Protein AF-A0A0X8XW58-F1 (afdb_monomer_lite)

Organism: NCBI:txid1727

Structure (mmCIF, N/CA/C/O backbone):
data_AF-A0A0X8XW58-F1
#
_entry.id   AF-A0A0X8XW58-F1
#
loop_
_atom_site.group_PDB
_atom_site.id
_atom_site.type_symbol
_atom_site.label_atom_id
_atom_site.label_alt_id
_atom_site.label_comp_id
_atom_site.label_asym_id
_atom_site.label_entity_id
_atom_site.label_seq_id
_atom_site.pdbx_PDB_ins_code
_atom_site.Cartn_x
_atom_site.Cartn_y
_atom_site.Cartn_z
_atom_site.occupancy
_atom_site.B_iso_or_equiv
_atom_site.auth_seq_id
_atom_site.auth_comp_id
_atom_site.auth_asym_id
_atom_site.auth_atom_id
_atom_site.pdbx_PDB_model_num
ATOM 1 N N . MET A 1 1 ? 20.492 -24.351 -43.968 1.00 36.06 1 MET A N 1
ATOM 2 C CA . MET A 1 1 ? 19.057 -24.325 -44.316 1.00 36.06 1 MET A CA 1
ATOM 3 C C . MET A 1 1 ? 18.469 -23.084 -43.680 1.00 36.06 1 MET A C 1
ATOM 5 O O . MET A 1 1 ? 18.495 -22.969 -42.462 1.00 36.06 1 MET A O 1
ATOM 9 N N . SER A 1 2 ? 18.095 -22.124 -44.519 1.00 27.45 2 SER A N 1
ATOM 10 C CA . SER A 1 2 ? 17.645 -20.781 -44.148 1.00 27.45 2 SER A CA 1
ATOM 11 C C . SER A 1 2 ? 16.128 -20.767 -43.963 1.00 27.45 2 SER A C 1
ATOM 13 O O . SER A 1 2 ? 15.421 -21.391 -44.751 1.00 27.45 2 SER A O 1
ATOM 15 N N . ILE A 1 3 ? 15.633 -20.055 -42.949 1.00 33.44 3 ILE A N 1
ATOM 16 C CA . ILE A 1 3 ? 14.201 -19.781 -42.762 1.00 33.44 3 ILE A CA 1
ATOM 17 C C . ILE A 1 3 ? 13.900 -18.405 -43.393 1.00 33.44 3 ILE A C 1
ATOM 19 O O . ILE A 1 3 ? 14.666 -17.472 -43.144 1.00 33.44 3 ILE A O 1
ATOM 23 N N . PRO A 1 4 ? 12.862 -18.271 -44.244 1.00 31.22 4 PRO A N 1
ATOM 24 C CA . PRO A 1 4 ? 12.611 -17.065 -45.029 1.00 31.22 4 PRO A CA 1
ATOM 25 C C . PRO A 1 4 ? 11.826 -15.984 -44.270 1.00 31.22 4 PRO A C 1
ATOM 27 O O . PRO A 1 4 ? 11.175 -16.240 -43.259 1.00 31.22 4 PRO A O 1
ATOM 30 N N . ALA A 1 5 ? 11.922 -14.769 -44.813 1.00 30.97 5 ALA A N 1
ATOM 31 C CA . ALA A 1 5 ? 11.374 -13.512 -44.324 1.00 30.97 5 ALA A CA 1
ATOM 32 C C . ALA A 1 5 ? 9.889 -13.278 -44.679 1.00 30.97 5 ALA A C 1
ATOM 34 O O . ALA A 1 5 ? 9.407 -13.756 -45.701 1.00 30.97 5 ALA A O 1
ATOM 35 N N . SER A 1 6 ? 9.249 -12.479 -43.819 1.00 36.78 6 SER A N 1
ATOM 36 C CA . SER A 1 6 ? 8.195 -11.467 -44.025 1.00 36.78 6 SER A CA 1
ATOM 37 C C . SER A 1 6 ? 7.045 -11.698 -45.024 1.00 36.78 6 SER A C 1
ATOM 39 O O . SER A 1 6 ? 7.240 -11.795 -46.231 1.00 36.78 6 SER A O 1
ATOM 41 N N . GLY A 1 7 ? 5.818 -11.585 -44.499 1.00 29.64 7 GLY A N 1
ATOM 42 C CA . GLY A 1 7 ? 4.569 -11.285 -45.216 1.00 29.64 7 GLY A CA 1
ATOM 43 C C . GLY A 1 7 ? 3.755 -10.221 -44.446 1.00 29.64 7 GLY A C 1
ATOM 44 O O . GLY A 1 7 ? 4.063 -9.985 -43.279 1.00 29.64 7 GLY A O 1
ATOM 45 N N . PRO A 1 8 ? 2.780 -9.541 -45.081 1.00 34.44 8 PRO A N 1
ATOM 46 C CA . PRO A 1 8 ? 2.827 -8.083 -45.254 1.00 34.44 8 PRO A CA 1
ATOM 47 C C . PRO A 1 8 ? 1.977 -7.243 -44.282 1.00 34.44 8 PRO A C 1
ATOM 49 O O . PRO A 1 8 ? 1.015 -7.721 -43.685 1.00 34.44 8 PRO A O 1
ATOM 52 N N . ASP A 1 9 ? 2.341 -5.955 -44.220 1.00 34.06 9 ASP A N 1
ATOM 53 C CA . ASP A 1 9 ? 1.604 -4.834 -43.626 1.00 34.06 9 ASP A CA 1
ATOM 54 C C . ASP A 1 9 ? 0.135 -4.782 -44.070 1.00 34.06 9 ASP A C 1
ATOM 56 O O . ASP A 1 9 ? -0.177 -4.761 -45.265 1.00 34.06 9 ASP A O 1
ATOM 60 N N . VAL A 1 10 ? -0.768 -4.675 -43.093 1.00 35.28 10 VAL A N 1
ATOM 61 C CA . VAL A 1 10 ? -2.182 -4.347 -43.308 1.00 35.28 10 VAL A CA 1
ATOM 62 C C . VAL A 1 10 ? -2.398 -2.888 -42.887 1.00 35.28 10 VAL A C 1
ATOM 64 O O . VAL A 1 10 ? -2.151 -2.561 -41.725 1.00 35.28 10 VAL A O 1
ATOM 67 N N . PRO A 1 11 ? -2.851 -1.990 -43.782 1.00 28.84 11 PRO A N 1
ATOM 68 C CA . PRO A 1 11 ? -3.071 -0.591 -43.436 1.00 28.84 11 PRO A CA 1
ATOM 69 C C . PRO A 1 11 ? -4.334 -0.428 -42.579 1.00 28.84 11 PRO A C 1
ATOM 71 O O . PRO A 1 11 ? -5.409 -0.919 -42.930 1.00 28.84 11 PRO A O 1
ATOM 74 N N . TYR A 1 12 ? -4.208 0.305 -41.471 1.00 28.81 12 TYR A N 1
ATOM 75 C CA . TYR A 1 12 ? -5.334 0.747 -40.649 1.00 28.81 12 TYR A CA 1
ATOM 76 C C . TYR A 1 12 ? -6.132 1.813 -41.416 1.00 28.81 12 TYR A C 1
ATOM 78 O O . TYR A 1 12 ? -5.601 2.871 -41.754 1.00 28.81 12 TYR A O 1
ATOM 86 N N . ARG A 1 13 ? -7.395 1.508 -41.736 1.00 27.92 13 ARG A N 1
ATOM 87 C CA . ARG A 1 13 ? -8.357 2.442 -42.334 1.00 27.92 13 ARG A CA 1
ATOM 88 C C . ARG A 1 13 ? -9.204 3.082 -41.238 1.00 27.92 13 ARG A C 1
ATOM 90 O O . ARG A 1 13 ? -9.810 2.376 -40.439 1.00 27.92 13 ARG A O 1
ATOM 97 N N . ASP A 1 14 ? -9.253 4.408 -41.285 1.00 31.47 14 ASP A N 1
ATOM 98 C CA . ASP A 1 14 ? -10.235 5.270 -40.630 1.00 31.47 14 ASP A CA 1
ATOM 99 C C . ASP A 1 14 ? -11.664 4.919 -41.068 1.00 31.47 14 ASP A C 1
ATOM 101 O O . ASP A 1 14 ? -11.925 4.804 -42.269 1.00 31.47 14 ASP A O 1
ATOM 105 N N . THR A 1 15 ? -12.588 4.841 -40.108 1.00 29.84 15 THR A N 1
ATOM 106 C CA . THR A 1 15 ? -14.027 5.035 -40.340 1.00 29.84 15 THR A CA 1
ATOM 107 C C . THR A 1 15 ? -14.673 5.743 -39.146 1.00 29.84 15 THR A C 1
ATOM 109 O O . THR A 1 15 ? -14.831 5.159 -38.077 1.00 29.84 15 THR A O 1
ATOM 112 N N . ASP A 1 16 ? -15.052 6.991 -39.417 1.00 30.28 16 ASP A N 1
ATOM 113 C CA . ASP A 1 16 ? -16.288 7.683 -39.044 1.00 30.28 16 ASP A CA 1
ATOM 114 C C . ASP A 1 16 ? -16.605 8.059 -37.586 1.00 30.28 16 ASP A C 1
ATOM 116 O O . ASP A 1 16 ? -17.027 7.270 -36.745 1.00 30.28 16 ASP A O 1
ATOM 120 N N . HIS A 1 17 ? -16.530 9.378 -37.367 1.00 32.16 17 HIS A N 1
ATOM 121 C CA . HIS A 1 17 ? -17.656 10.240 -36.990 1.00 32.16 17 HIS A CA 1
ATOM 122 C C . HIS A 1 17 ? -18.918 9.545 -36.442 1.00 32.16 17 HIS A C 1
ATOM 124 O O . HIS A 1 17 ? -19.784 9.098 -37.190 1.00 32.16 17 HIS A O 1
ATOM 130 N N . ALA A 1 18 ? -19.114 9.662 -35.128 1.00 29.05 18 ALA A N 1
ATOM 131 C CA . ALA A 1 18 ? -20.437 9.705 -34.518 1.00 29.05 18 ALA A CA 1
ATOM 132 C C . ALA A 1 18 ? -20.503 10.895 -33.550 1.00 29.05 18 ALA A C 1
ATOM 134 O O . ALA A 1 18 ? -19.883 10.906 -32.487 1.00 29.05 18 ALA A O 1
ATOM 135 N N . SER A 1 19 ? -21.240 11.924 -33.960 1.00 32.91 19 SER A N 1
ATOM 136 C CA . SER A 1 19 ? -21.589 13.088 -33.150 1.00 32.91 19 SER A CA 1
ATOM 137 C C . SER A 1 19 ? -22.501 12.664 -31.991 1.00 32.91 19 SER A C 1
ATOM 139 O O . SER A 1 19 ? -23.658 12.316 -32.213 1.00 32.91 19 SER A O 1
ATOM 141 N N . GLY A 1 20 ? -21.988 12.695 -30.759 1.00 28.84 20 GLY A N 1
ATOM 142 C CA . GLY A 1 20 ? -22.780 12.620 -29.524 1.00 28.84 20 GLY A CA 1
ATOM 143 C C . GLY A 1 20 ? -23.086 14.023 -28.977 1.00 28.84 20 GLY A C 1
ATOM 144 O O . GLY A 1 20 ? -22.331 14.955 -29.264 1.00 28.84 20 GLY A O 1
ATOM 145 N N . PRO A 1 21 ? -24.185 14.219 -28.224 1.00 29.08 21 PRO A N 1
ATOM 146 C CA . PRO A 1 21 ? -24.608 15.546 -27.792 1.00 29.08 21 PRO A CA 1
ATOM 147 C C . PRO A 1 21 ? -23.612 16.149 -26.794 1.00 29.08 21 PRO A C 1
ATOM 149 O O . PRO A 1 21 ? -23.076 15.457 -25.929 1.00 29.08 21 PRO A O 1
ATOM 152 N N . ALA A 1 22 ? -23.379 17.456 -26.921 1.00 29.45 22 ALA A N 1
ATOM 153 C CA . ALA A 1 22 ? -22.534 18.231 -26.024 1.00 29.45 22 ALA A CA 1
ATOM 154 C C . ALA A 1 22 ? -23.084 18.179 -24.589 1.00 29.45 22 ALA A C 1
ATOM 156 O O . ALA A 1 22 ? -24.200 18.629 -24.332 1.00 29.45 22 ALA A O 1
ATOM 157 N N . ILE A 1 23 ? -22.295 17.633 -23.660 1.00 33.38 23 ILE A N 1
ATOM 158 C CA . ILE A 1 23 ? -22.566 17.721 -22.225 1.00 33.38 23 ILE A CA 1
ATOM 159 C C . ILE A 1 23 ? -22.012 19.061 -21.737 1.00 33.38 23 ILE A C 1
ATOM 161 O O . ILE A 1 23 ? -20.816 19.331 -21.839 1.00 33.38 23 ILE A O 1
ATOM 165 N N . ASP A 1 24 ? -22.918 19.897 -21.239 1.00 29.62 24 ASP A N 1
ATOM 166 C CA . ASP A 1 24 ? -22.655 21.175 -20.584 1.00 29.62 24 ASP A CA 1
ATOM 167 C C . ASP A 1 24 ? -21.691 20.987 -19.386 1.00 29.62 24 ASP A C 1
ATOM 169 O O . ASP A 1 24 ? -21.987 20.187 -18.491 1.00 29.62 24 ASP A O 1
ATOM 173 N N . PRO A 1 25 ? -20.537 21.682 -19.325 1.00 30.34 25 PRO A N 1
ATOM 174 C CA . PRO A 1 25 ? -19.527 21.490 -18.277 1.00 30.34 25 PRO A CA 1
ATOM 175 C C . PRO A 1 25 ? -19.933 22.020 -16.882 1.00 30.34 25 PRO A C 1
ATOM 177 O O . PRO A 1 25 ? -19.092 22.084 -15.986 1.00 30.34 25 PRO A O 1
ATOM 180 N N . GLY A 1 26 ? -21.200 22.393 -16.672 1.00 27.56 26 GLY A N 1
ATOM 181 C CA . GLY A 1 26 ? -21.694 23.012 -15.438 1.00 27.56 26 GLY A CA 1
ATOM 182 C C . GLY A 1 26 ? -22.346 22.098 -14.390 1.00 27.56 26 GLY A C 1
ATOM 183 O O . GLY A 1 26 ? -22.646 22.585 -13.303 1.00 27.56 26 GLY A O 1
ATOM 184 N N . THR A 1 27 ? -22.571 20.803 -14.648 1.00 28.94 27 THR A N 1
ATOM 185 C CA . THR A 1 27 ? -23.282 19.928 -13.687 1.00 28.94 27 THR A CA 1
ATOM 186 C C . THR A 1 27 ? -22.383 18.801 -13.191 1.00 28.94 27 THR A C 1
ATOM 188 O O . THR A 1 27 ? -22.156 17.815 -13.888 1.00 28.94 27 THR A O 1
ATOM 191 N N . ALA A 1 28 ? -21.868 18.933 -11.966 1.00 29.28 28 ALA A N 1
ATOM 192 C CA . ALA A 1 28 ? -21.223 17.825 -11.271 1.00 29.28 28 ALA A CA 1
ATOM 193 C C . ALA A 1 28 ? -22.249 16.691 -11.070 1.00 29.28 28 ALA A C 1
ATOM 195 O O . ALA A 1 28 ? -23.296 16.942 -10.466 1.00 29.28 28 ALA A O 1
ATOM 196 N N . PRO A 1 29 ? -21.999 15.454 -11.542 1.00 30.92 29 PRO A N 1
ATOM 197 C CA . PRO A 1 29 ? -22.829 14.330 -11.147 1.00 30.92 29 PRO A CA 1
ATOM 198 C C . PRO A 1 29 ? -22.669 14.142 -9.636 1.00 30.92 29 PRO A C 1
ATOM 200 O O . PRO A 1 29 ? -21.554 14.013 -9.126 1.00 30.92 29 PRO A O 1
ATOM 203 N N . GLY A 1 30 ? -23.796 14.208 -8.925 1.00 26.09 30 GLY A N 1
ATOM 204 C CA . GLY A 1 30 ? -23.863 13.984 -7.487 1.00 26.09 30 GLY A CA 1
ATOM 205 C C . GLY A 1 30 ? -23.203 12.663 -7.099 1.00 26.09 30 GLY A C 1
ATOM 206 O O . GLY A 1 30 ? -23.196 11.707 -7.874 1.00 26.09 30 GLY A O 1
ATOM 207 N N . SER A 1 31 ? -22.626 12.648 -5.898 1.00 32.25 31 SER A N 1
ATOM 208 C CA . SER A 1 31 ? -21.972 11.494 -5.283 1.00 32.25 31 SER A CA 1
ATOM 209 C C . SER A 1 31 ? -22.767 10.205 -5.519 1.00 32.25 31 SER A C 1
ATOM 211 O O . SER A 1 31 ? -23.852 10.019 -4.976 1.00 32.25 31 SER A O 1
ATOM 213 N N . THR A 1 32 ? -22.211 9.292 -6.312 1.00 38.44 32 THR A N 1
ATOM 214 C CA . THR A 1 32 ? -22.769 7.963 -6.611 1.00 38.44 32 THR A CA 1
ATOM 215 C C . THR A 1 32 ? -22.809 7.026 -5.396 1.00 38.44 32 THR A C 1
ATOM 217 O O . THR A 1 32 ? -23.256 5.889 -5.519 1.00 38.44 32 THR A O 1
ATOM 220 N N . ALA A 1 33 ? -22.377 7.488 -4.217 1.00 34.19 33 ALA A N 1
ATOM 221 C CA . ALA A 1 33 ? -22.405 6.720 -2.974 1.00 34.19 33 ALA A CA 1
ATOM 222 C C . ALA A 1 33 ? -23.834 6.412 -2.482 1.00 34.19 33 ALA A C 1
ATOM 224 O O . ALA A 1 33 ? -24.043 5.373 -1.860 1.00 34.19 33 ALA A O 1
ATOM 225 N N . ASP A 1 34 ? -24.825 7.250 -2.810 1.00 31.61 34 ASP A N 1
ATOM 226 C CA . ASP A 1 34 ? -26.213 7.079 -2.344 1.00 31.61 34 ASP A CA 1
ATOM 227 C C . ASP A 1 34 ? -27.010 6.010 -3.125 1.00 31.61 34 ASP A C 1
ATOM 229 O O . ASP A 1 34 ? -28.150 5.711 -2.771 1.00 31.61 34 ASP A O 1
ATOM 233 N N . GLN A 1 35 ? -26.438 5.413 -4.181 1.00 31.78 35 GLN A N 1
ATOM 234 C CA . GLN A 1 35 ? -27.110 4.394 -5.009 1.00 31.78 35 GLN A CA 1
ATOM 235 C C . GLN A 1 35 ? -26.672 2.948 -4.730 1.00 31.78 35 GLN A C 1
ATOM 237 O O . GLN A 1 35 ? -27.207 2.018 -5.334 1.00 31.78 35 GLN A O 1
ATOM 242 N N . LEU A 1 36 ? -25.733 2.733 -3.808 1.00 37.34 36 LEU A N 1
ATOM 243 C CA . LEU A 1 36 ? -25.310 1.395 -3.399 1.00 37.34 36 LEU A CA 1
ATOM 244 C C . LEU A 1 36 ? -26.146 0.964 -2.188 1.00 37.34 36 LEU A C 1
ATOM 246 O O . LEU A 1 36 ? -26.045 1.540 -1.106 1.00 37.34 36 LEU A O 1
ATOM 250 N N . GLY A 1 37 ? -27.021 -0.025 -2.387 1.00 34.09 37 GLY A N 1
ATOM 251 C CA . GLY A 1 37 ? -27.803 -0.630 -1.306 1.00 34.09 37 GLY A CA 1
ATOM 252 C C . GLY A 1 37 ? -26.917 -1.231 -0.199 1.00 34.09 37 GLY A C 1
ATOM 253 O O . GLY A 1 37 ? -25.710 -1.385 -0.385 1.00 34.09 37 GLY A O 1
ATOM 254 N N . PRO A 1 38 ? -27.491 -1.573 0.969 1.00 38.44 38 PRO A N 1
ATOM 255 C CA . PRO A 1 38 ? -26.731 -2.119 2.094 1.00 38.44 38 PRO A CA 1
ATOM 256 C C . PRO A 1 38 ? -25.996 -3.410 1.709 1.00 38.44 38 PRO A C 1
ATOM 258 O O . PRO A 1 38 ? -26.570 -4.295 1.071 1.00 38.44 38 PRO A O 1
ATOM 261 N N . VAL A 1 39 ? -24.735 -3.529 2.133 1.00 42.19 39 VAL A N 1
ATOM 262 C CA . VAL A 1 39 ? -23.912 -4.724 1.900 1.00 42.19 39 VAL A CA 1
ATOM 263 C C . VAL A 1 39 ? -24.168 -5.688 3.037 1.00 42.19 39 VAL A C 1
ATOM 265 O O . VAL A 1 39 ? -23.515 -5.637 4.071 1.00 42.19 39 VAL A O 1
ATOM 268 N N . LEU A 1 40 ? -25.171 -6.538 2.867 1.00 35.84 40 LEU A N 1
ATOM 269 C CA . LEU A 1 40 ? -25.496 -7.564 3.845 1.00 35.84 40 LEU A CA 1
ATOM 270 C C . LEU A 1 40 ? -24.575 -8.766 3.629 1.00 35.84 40 LEU A C 1
ATOM 272 O O . LEU A 1 40 ? -24.506 -9.316 2.531 1.00 35.84 40 LEU A O 1
ATOM 276 N N . ASP A 1 41 ? -23.896 -9.203 4.685 1.00 41.25 41 ASP A N 1
ATOM 277 C CA . ASP A 1 41 ? -23.280 -10.521 4.730 1.00 41.25 41 ASP A CA 1
ATOM 278 C C . ASP A 1 41 ? -24.366 -11.578 4.427 1.00 41.25 41 ASP A C 1
ATOM 280 O O . ASP A 1 41 ? -25.399 -11.607 5.106 1.00 41.25 41 ASP A O 1
ATOM 284 N N . PRO A 1 42 ? -24.180 -12.438 3.410 1.00 33.78 42 PRO A N 1
ATOM 285 C CA . PRO A 1 42 ? -25.240 -13.320 2.922 1.00 33.78 42 PRO A CA 1
ATOM 286 C C . PRO A 1 42 ? -25.600 -14.450 3.898 1.00 33.78 42 PRO A C 1
ATOM 288 O O . PRO A 1 42 ? -26.608 -15.125 3.695 1.00 33.78 42 PRO A O 1
ATOM 291 N N . PHE A 1 43 ? -24.812 -14.660 4.957 1.00 32.78 43 PHE A N 1
ATOM 292 C CA . PHE A 1 43 ? -25.041 -15.694 5.968 1.00 32.78 43 PHE A CA 1
ATOM 293 C C . PHE A 1 43 ? -25.601 -15.137 7.281 1.00 32.78 43 PHE A C 1
ATOM 295 O O . PHE A 1 43 ? -26.277 -15.855 8.014 1.00 32.78 43 PHE A O 1
ATOM 302 N N . THR A 1 44 ? -25.338 -13.868 7.588 1.00 45.47 44 THR A N 1
ATOM 303 C CA . THR A 1 44 ? -25.685 -13.239 8.872 1.00 45.47 44 THR A CA 1
ATOM 304 C C . THR A 1 44 ? -26.610 -12.032 8.735 1.00 45.47 44 THR A C 1
ATOM 306 O O . THR A 1 44 ? -27.153 -11.572 9.738 1.00 45.47 44 THR A O 1
ATOM 309 N N . GLY A 1 45 ? -26.807 -11.502 7.522 1.00 38.66 45 GLY A N 1
ATOM 310 C CA . GLY A 1 45 ? -27.573 -10.275 7.281 1.00 38.66 45 GLY A CA 1
ATOM 311 C C . GLY A 1 45 ? -26.934 -9.028 7.902 1.00 38.66 45 GLY A C 1
ATOM 312 O O . GLY A 1 45 ? -27.588 -7.997 8.035 1.00 38.66 45 GLY A O 1
ATOM 313 N N . PHE A 1 46 ? -25.678 -9.120 8.338 1.00 46.44 46 PHE A N 1
ATOM 314 C CA . PHE A 1 46 ? -24.942 -8.037 8.976 1.00 46.44 46 PHE A CA 1
ATOM 315 C C . PHE A 1 46 ? -24.295 -7.153 7.911 1.00 46.44 46 PHE A C 1
ATOM 317 O O . PHE A 1 46 ? -23.639 -7.681 7.022 1.00 46.44 46 PHE A O 1
ATOM 324 N N . ASP A 1 47 ? -24.437 -5.827 8.008 1.00 58.12 47 ASP A N 1
ATOM 325 C CA . ASP A 1 47 ? -23.662 -4.891 7.184 1.00 58.12 47 ASP A CA 1
ATOM 326 C C . ASP A 1 47 ? -22.398 -4.446 7.943 1.00 58.12 47 ASP A C 1
ATOM 328 O O . ASP A 1 47 ? -22.455 -3.521 8.772 1.00 58.12 47 ASP A O 1
ATOM 332 N N . PRO A 1 48 ? -21.238 -5.092 7.703 1.00 52.09 48 PRO A N 1
ATOM 333 C CA . PRO A 1 48 ? -19.998 -4.756 8.390 1.00 52.09 48 PRO A CA 1
ATOM 334 C C . PRO A 1 48 ? -19.516 -3.339 8.057 1.00 52.09 48 PRO A C 1
ATOM 336 O O . PRO A 1 48 ? -18.811 -2.728 8.862 1.00 52.09 48 PRO A O 1
ATOM 339 N N . LEU A 1 49 ? -19.933 -2.767 6.926 1.00 50.12 49 LEU A N 1
ATOM 340 C CA . LEU A 1 49 ? -19.528 -1.440 6.469 1.00 50.12 49 LEU A CA 1
ATOM 341 C C . LEU A 1 49 ? -20.393 -0.341 7.107 1.00 50.12 49 LEU A C 1
ATOM 343 O O . LEU A 1 49 ? -19.862 0.685 7.535 1.00 50.12 49 LEU A O 1
ATOM 347 N N . ALA A 1 50 ? -21.694 -0.575 7.298 1.00 57.41 50 ALA A N 1
ATOM 348 C CA . ALA A 1 50 ? -22.540 0.276 8.141 1.00 57.41 50 ALA A CA 1
ATOM 349 C C . ALA A 1 50 ? -22.071 0.250 9.607 1.00 57.41 50 ALA A C 1
ATOM 351 O O . ALA A 1 50 ? -22.013 1.290 10.273 1.00 57.41 50 ALA A O 1
ATOM 352 N N . ALA A 1 51 ? -21.644 -0.919 10.098 1.00 56.31 51 ALA A N 1
ATOM 353 C CA . ALA A 1 51 ? -21.027 -1.045 11.412 1.00 56.31 51 ALA A CA 1
ATOM 354 C C . ALA A 1 51 ? -19.675 -0.312 11.494 1.00 56.31 51 ALA A C 1
ATOM 356 O O . ALA A 1 51 ? -19.385 0.293 12.528 1.00 56.31 51 ALA A O 1
ATOM 357 N N . LEU A 1 52 ? -18.861 -0.293 10.429 1.00 57.28 52 LEU A N 1
ATOM 358 C CA . LEU A 1 52 ? -17.634 0.512 10.369 1.00 57.28 52 LEU A CA 1
ATOM 359 C C . LEU A 1 52 ? -17.953 2.002 10.527 1.00 57.28 52 LEU A C 1
ATOM 361 O O . LEU A 1 52 ? -17.359 2.656 11.387 1.00 57.28 52 LEU A O 1
ATOM 365 N N . SER A 1 53 ? -18.921 2.517 9.763 1.00 54.41 53 SER A N 1
ATOM 366 C CA . SER A 1 53 ? -19.392 3.904 9.862 1.00 54.41 53 SER A CA 1
ATOM 367 C C . SER A 1 53 ? -19.897 4.229 11.270 1.00 54.41 53 SER A C 1
ATOM 369 O O . SER A 1 53 ? -19.470 5.220 11.865 1.00 54.41 53 SER A O 1
ATOM 371 N N . GLY A 1 54 ? -20.707 3.350 11.873 1.00 54.97 54 GLY A N 1
ATOM 372 C CA . GLY A 1 54 ? -21.201 3.499 13.248 1.00 54.97 54 GLY A CA 1
ATOM 373 C C . GLY A 1 54 ? -20.103 3.429 14.324 1.00 54.97 54 GLY A C 1
ATOM 374 O O . GLY A 1 54 ? -20.120 4.188 15.298 1.00 54.97 54 GLY A O 1
ATOM 375 N N . ARG A 1 55 ? -19.089 2.571 14.153 1.00 55.69 55 ARG A N 1
ATOM 376 C CA . ARG A 1 55 ? -17.937 2.440 15.073 1.00 55.69 55 ARG A CA 1
ATOM 377 C C . ARG A 1 55 ? -16.927 3.576 14.912 1.00 55.69 55 ARG A C 1
ATOM 379 O O . ARG A 1 55 ? -16.286 3.974 15.888 1.00 55.69 55 ARG A O 1
ATOM 386 N N . LEU A 1 56 ? -16.787 4.124 13.705 1.00 53.84 56 LEU A N 1
ATOM 387 C CA . LEU A 1 56 ? -16.054 5.366 13.451 1.00 53.84 56 LEU A CA 1
ATOM 388 C C . LEU A 1 56 ? -16.797 6.574 14.037 1.00 53.84 56 LEU A C 1
ATOM 390 O O . LEU A 1 56 ? -16.152 7.494 14.551 1.00 53.84 56 LEU A O 1
ATOM 394 N N . ALA A 1 57 ? -18.132 6.550 14.024 1.00 49.44 57 ALA A N 1
ATOM 395 C CA . ALA A 1 57 ? -18.973 7.608 14.566 1.00 49.44 57 ALA A CA 1
ATOM 396 C C . ALA A 1 57 ? -18.937 7.704 16.106 1.00 49.44 57 ALA A C 1
ATOM 398 O O . ALA A 1 57 ? -18.892 8.813 16.639 1.00 49.44 57 ALA A O 1
ATOM 399 N N . SER A 1 58 ? -18.909 6.562 16.805 1.00 46.41 58 SER A N 1
ATOM 400 C CA . SER A 1 58 ? -19.215 6.447 18.244 1.00 46.41 58 SER A CA 1
ATOM 401 C C . SER A 1 58 ? -18.030 6.489 19.225 1.00 46.41 58 SER A C 1
ATOM 403 O O . SER A 1 58 ? -18.252 6.524 20.433 1.00 46.41 58 SER A O 1
ATOM 405 N N . SER A 1 59 ? -16.763 6.506 18.785 1.00 43.34 59 SER A N 1
ATOM 406 C CA . SER A 1 59 ? -15.641 6.482 19.745 1.00 43.34 59 SER A CA 1
ATOM 407 C C . SER A 1 59 ? -15.224 7.854 20.269 1.00 43.34 59 SER A C 1
ATOM 409 O O . SER A 1 59 ? -14.904 8.737 19.480 1.00 43.34 59 SER A O 1
ATOM 411 N N . ALA A 1 60 ? -15.065 7.968 21.590 1.00 41.53 60 ALA A N 1
ATOM 412 C CA . ALA A 1 60 ? -14.710 9.184 22.334 1.00 41.53 60 ALA A CA 1
ATOM 413 C C . ALA A 1 60 ? -13.374 9.870 21.944 1.00 41.53 60 ALA A C 1
ATOM 415 O O . ALA A 1 60 ? -13.153 11.026 22.299 1.00 41.53 60 ALA A O 1
ATOM 416 N N . SER A 1 61 ? -12.503 9.207 21.171 1.00 43.12 61 SER A N 1
ATOM 417 C CA . SER A 1 61 ? -11.291 9.802 20.570 1.00 43.12 61 SER A CA 1
ATOM 418 C C . SER A 1 61 ? -11.560 10.527 19.232 1.00 43.12 61 SER A C 1
ATOM 420 O O . SER A 1 61 ? -10.620 10.929 18.546 1.00 43.12 61 SER A O 1
ATOM 422 N N . SER A 1 62 ? -12.831 10.701 18.842 1.00 45.81 62 SER A N 1
ATOM 423 C CA . SER A 1 62 ? -13.282 11.313 17.578 1.00 45.81 62 SER A CA 1
ATOM 424 C C . SER A 1 62 ? -12.962 12.801 17.415 1.00 45.81 62 SER A C 1
ATOM 426 O O . SER A 1 62 ? -13.198 13.343 16.340 1.00 45.81 62 SER A O 1
ATOM 428 N N . ARG A 1 63 ? -12.389 13.470 18.424 1.00 47.09 63 ARG A N 1
ATOM 429 C CA . ARG A 1 63 ? -12.097 14.914 18.367 1.00 47.09 63 ARG A CA 1
ATOM 430 C C . ARG A 1 63 ? -11.076 15.311 17.292 1.00 47.09 63 ARG A C 1
ATOM 432 O O . ARG A 1 63 ? -10.961 16.490 16.996 1.00 47.09 63 ARG A O 1
ATOM 439 N N . PHE A 1 64 ? -10.351 14.352 16.713 1.00 49.41 64 PHE A N 1
ATOM 440 C CA . PHE A 1 64 ? -9.302 14.617 15.723 1.00 49.41 64 PHE A CA 1
ATOM 441 C C . PHE A 1 64 ? -9.730 14.441 14.257 1.00 49.41 64 PHE A C 1
ATOM 443 O O . PHE A 1 64 ? -8.920 14.721 13.378 1.00 49.41 64 PHE A O 1
ATOM 450 N N . ARG A 1 65 ? -10.958 13.979 13.959 1.00 62.66 65 ARG A N 1
ATOM 451 C CA . ARG A 1 65 ? -11.435 13.831 12.570 1.00 62.66 65 ARG A CA 1
ATOM 452 C C . ARG A 1 65 ? -12.829 14.394 12.359 1.00 62.66 65 ARG A C 1
ATOM 454 O O . ARG A 1 65 ? -13.736 14.120 13.143 1.00 62.66 65 ARG A O 1
ATOM 461 N N . SER A 1 66 ? -13.004 15.124 11.261 1.00 72.56 66 SER A N 1
ATOM 462 C CA . SER A 1 66 ? -14.316 15.632 10.865 1.00 72.56 66 SER A CA 1
ATOM 463 C C . SER A 1 66 ? -15.261 14.477 10.482 1.00 72.56 66 SER A C 1
ATOM 465 O O . SER A 1 66 ? -14.810 13.383 10.121 1.00 72.56 66 SER A O 1
ATOM 467 N N . PRO A 1 67 ? -16.590 14.679 10.550 1.00 70.06 67 PRO A N 1
ATOM 468 C CA . PRO A 1 67 ? -17.571 13.736 10.009 1.00 70.06 67 PRO A CA 1
ATOM 469 C C . PRO A 1 67 ? -17.273 13.316 8.564 1.00 70.06 67 PRO A C 1
ATOM 471 O O . PRO A 1 67 ? -17.326 12.127 8.262 1.00 70.06 67 PRO A O 1
ATOM 474 N N . GLU A 1 68 ? -16.854 14.259 7.723 1.00 76.00 68 GLU A N 1
ATOM 475 C CA . GLU A 1 68 ? -16.492 14.026 6.321 1.00 76.00 68 GLU A CA 1
ATOM 476 C C . GLU A 1 68 ? -15.313 13.060 6.178 1.00 76.00 68 GLU A C 1
ATOM 478 O O . GLU A 1 68 ? -15.381 12.109 5.407 1.00 76.00 68 GLU A O 1
ATOM 483 N N . GLN A 1 69 ? -14.252 13.229 6.976 1.00 73.81 69 GLN A N 1
ATOM 484 C CA . GLN A 1 69 ? -13.094 12.327 6.950 1.00 73.81 69 GLN A CA 1
ATOM 485 C C . GLN A 1 69 ? -13.454 10.900 7.374 1.00 73.81 69 GLN A C 1
ATOM 487 O O . GLN A 1 69 ? -12.825 9.940 6.928 1.00 73.81 69 GLN A O 1
ATOM 492 N N . ARG A 1 70 ? -14.449 10.748 8.256 1.00 73.38 70 ARG A N 1
ATOM 493 C CA . ARG A 1 70 ? -14.947 9.432 8.673 1.00 73.38 70 ARG A CA 1
ATOM 494 C C . ARG A 1 70 ? -15.771 8.777 7.571 1.00 73.38 70 ARG A C 1
ATOM 496 O O . ARG A 1 70 ? -15.548 7.598 7.321 1.00 73.38 70 ARG A O 1
ATOM 503 N N . SER A 1 71 ? -16.655 9.537 6.918 1.00 76.44 71 SER A N 1
ATOM 504 C CA . SER A 1 71 ? -17.413 9.058 5.755 1.00 76.44 71 SER A CA 1
ATOM 505 C C . SER A 1 71 ? -16.463 8.628 4.647 1.00 76.44 71 SER A C 1
ATOM 507 O O . SER A 1 71 ? -16.486 7.474 4.250 1.00 76.44 71 SER A O 1
ATOM 509 N N . ALA A 1 72 ? -15.512 9.490 4.277 1.00 78.06 72 ALA A N 1
ATOM 510 C CA . ALA A 1 72 ? -14.540 9.196 3.232 1.00 78.06 72 ALA A CA 1
ATOM 511 C C . ALA A 1 72 ? -13.733 7.917 3.514 1.00 78.06 72 ALA A C 1
ATOM 513 O O . ALA A 1 72 ? -13.466 7.142 2.601 1.00 78.06 72 ALA A O 1
ATOM 514 N N . LEU A 1 73 ? -13.352 7.662 4.772 1.00 78.81 73 LEU A N 1
ATOM 515 C CA . LEU A 1 73 ? -12.659 6.425 5.140 1.00 78.81 73 LEU A CA 1
ATOM 516 C C . LEU A 1 73 ? -13.566 5.190 5.039 1.00 78.81 73 LEU A C 1
ATOM 518 O O . LEU A 1 73 ? -13.096 4.134 4.622 1.00 78.81 73 LEU A O 1
ATOM 522 N N . ALA A 1 74 ? -14.836 5.308 5.429 1.00 77.81 74 ALA A N 1
ATOM 523 C CA . ALA A 1 74 ? -15.805 4.230 5.264 1.00 77.81 74 ALA A CA 1
ATOM 524 C C . ALA A 1 74 ? -16.079 3.949 3.778 1.00 77.81 74 ALA A C 1
ATOM 526 O O . ALA A 1 74 ? -16.074 2.791 3.369 1.00 77.81 74 ALA A O 1
ATOM 527 N N . ASP A 1 75 ? -16.203 4.992 2.960 1.00 80.69 75 ASP A N 1
ATOM 528 C CA . ASP A 1 75 ? -16.364 4.878 1.510 1.00 80.69 75 ASP A CA 1
ATOM 529 C C . ASP A 1 75 ? -15.120 4.243 0.875 1.00 80.69 75 ASP A C 1
ATOM 531 O O . ASP A 1 75 ? -15.231 3.311 0.087 1.00 80.69 75 ASP A O 1
ATOM 535 N N . ALA A 1 76 ? -13.913 4.648 1.284 1.00 79.00 76 ALA A N 1
ATOM 536 C CA . ALA A 1 76 ? -12.675 4.015 0.829 1.00 79.00 76 ALA A CA 1
ATOM 537 C C . ALA A 1 76 ? -12.610 2.526 1.208 1.00 79.00 76 ALA A C 1
ATOM 539 O O . ALA A 1 76 ? -12.183 1.709 0.397 1.00 79.00 76 ALA A O 1
ATOM 540 N N . ALA A 1 77 ? -13.057 2.159 2.414 1.00 81.56 77 ALA A N 1
ATOM 541 C CA . ALA A 1 77 ? -13.160 0.766 2.841 1.00 81.56 77 ALA A CA 1
ATOM 542 C C . ALA A 1 77 ? -14.142 -0.042 1.976 1.00 81.56 77 ALA A C 1
ATOM 544 O O . ALA A 1 77 ? -13.811 -1.158 1.578 1.00 81.56 77 ALA A O 1
ATOM 545 N N . ARG A 1 78 ? -15.308 0.527 1.642 1.00 79.62 78 ARG A N 1
ATOM 546 C CA . ARG A 1 78 ? -16.271 -0.084 0.709 1.00 79.62 78 ARG A CA 1
ATOM 547 C C . ARG A 1 78 ? -15.654 -0.302 -0.663 1.00 79.62 78 ARG A C 1
ATOM 549 O O . ARG A 1 78 ? -15.638 -1.417 -1.173 1.00 79.62 78 ARG A O 1
ATOM 556 N N . LEU A 1 79 ? -15.048 0.746 -1.218 1.00 81.50 79 LEU A N 1
ATOM 557 C CA . LEU A 1 79 ? -14.411 0.710 -2.532 1.00 81.50 79 LEU A CA 1
ATOM 558 C C . LEU A 1 79 ? -13.284 -0.329 -2.611 1.00 81.50 79 LEU A C 1
ATOM 560 O O . LEU A 1 79 ? -13.145 -0.986 -3.640 1.00 81.50 79 LEU A O 1
ATOM 564 N N . LEU A 1 80 ? -12.508 -0.515 -1.537 1.00 80.19 80 LEU A N 1
ATOM 565 C CA . LEU A 1 80 ? -11.476 -1.554 -1.475 1.00 80.19 80 LEU A CA 1
ATOM 566 C C . LEU A 1 80 ? -12.045 -2.953 -1.703 1.00 80.19 80 LEU A C 1
ATOM 568 O O . LEU A 1 80 ? -11.465 -3.717 -2.465 1.00 80.19 80 LEU A O 1
ATOM 572 N N . VAL A 1 81 ? -13.154 -3.294 -1.050 1.00 78.19 81 VAL A N 1
ATOM 573 C CA . VAL A 1 81 ? -13.731 -4.644 -1.132 1.00 78.19 81 VAL A CA 1
ATOM 574 C C . VAL A 1 81 ? -14.559 -4.803 -2.393 1.00 78.19 81 VAL A C 1
ATOM 576 O O . VAL A 1 81 ? -14.336 -5.727 -3.165 1.00 78.19 81 VAL A O 1
ATOM 579 N N . GLU A 1 82 ? -15.501 -3.891 -2.607 1.00 78.62 82 GLU A N 1
ATOM 580 C CA . GLU A 1 82 ? -16.538 -4.033 -3.627 1.00 78.62 82 GLU A CA 1
ATOM 581 C C . GLU A 1 82 ? -15.997 -3.810 -5.038 1.00 78.62 82 GLU A C 1
ATOM 583 O O . GLU A 1 82 ? -16.442 -4.458 -5.980 1.00 78.62 82 GLU A O 1
ATOM 588 N N . ASN A 1 83 ? -15.041 -2.888 -5.191 1.00 78.31 83 ASN A N 1
ATOM 589 C CA . ASN A 1 83 ? -14.582 -2.440 -6.507 1.00 78.31 83 ASN A CA 1
ATOM 590 C C . ASN A 1 83 ? -13.138 -2.840 -6.799 1.00 78.31 83 ASN A C 1
ATOM 592 O O . ASN A 1 83 ? -12.767 -2.990 -7.961 1.00 78.31 83 ASN A O 1
ATOM 596 N N . LEU A 1 84 ? -12.317 -2.992 -5.758 1.00 79.62 84 LEU A N 1
ATOM 597 C CA . LEU A 1 84 ? -10.912 -3.363 -5.894 1.00 79.62 84 LEU A CA 1
ATOM 598 C C . LEU A 1 84 ? -10.626 -4.792 -5.410 1.00 79.62 84 LEU A C 1
ATOM 600 O O . LEU A 1 84 ? -9.480 -5.215 -5.480 1.00 79.62 84 LEU A O 1
ATOM 604 N N . GLY A 1 85 ? -11.625 -5.549 -4.941 1.00 74.81 85 GLY A N 1
ATOM 605 C CA . GLY A 1 85 ? -11.476 -6.967 -4.589 1.00 74.81 85 GLY A CA 1
ATOM 606 C C . GLY A 1 85 ? -10.435 -7.245 -3.502 1.00 74.81 85 GLY A C 1
ATOM 607 O O . GLY A 1 85 ? -9.758 -8.272 -3.532 1.00 74.81 85 GLY A O 1
ATOM 608 N N . ALA A 1 86 ? -10.254 -6.317 -2.559 1.00 74.50 86 ALA A N 1
ATOM 609 C CA . ALA A 1 86 ? -9.258 -6.471 -1.513 1.00 74.50 86 ALA A CA 1
ATOM 610 C C . ALA A 1 86 ? -9.523 -7.708 -0.643 1.00 74.50 86 ALA A C 1
ATOM 612 O O . ALA A 1 86 ? -10.641 -7.928 -0.178 1.00 74.50 86 ALA A O 1
ATOM 613 N N . VAL A 1 87 ? -8.474 -8.498 -0.390 1.00 67.00 87 VAL A N 1
ATOM 614 C CA . VAL A 1 87 ? -8.576 -9.722 0.418 1.00 67.00 87 VAL A CA 1
ATOM 615 C C . VAL A 1 87 ? -8.483 -9.386 1.916 1.00 67.00 87 VAL A C 1
ATOM 617 O O . VAL A 1 87 ? -7.468 -8.824 2.335 1.00 67.00 87 VAL A O 1
ATOM 620 N N . PRO A 1 88 ? -9.485 -9.761 2.737 1.00 60.78 88 PRO A N 1
ATOM 621 C CA . PRO A 1 88 ? -9.484 -9.533 4.179 1.00 60.78 88 PRO A CA 1
ATOM 622 C C . PRO A 1 88 ? -8.358 -10.255 4.923 1.00 60.78 88 PRO A C 1
ATOM 624 O O . PRO A 1 88 ? -8.124 -11.446 4.711 1.00 60.78 88 PRO A O 1
ATOM 627 N N . THR A 1 89 ? -7.761 -9.591 5.911 1.00 63.50 89 THR A N 1
ATOM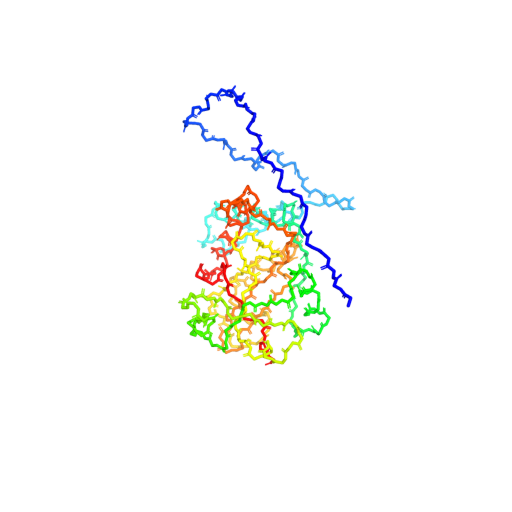 628 C CA . THR A 1 89 ? -6.821 -10.210 6.862 1.00 63.50 89 THR A CA 1
ATOM 629 C C . THR A 1 89 ? -7.005 -9.670 8.276 1.00 63.50 89 THR A C 1
ATOM 631 O O . THR A 1 89 ? -7.273 -8.487 8.503 1.00 63.50 89 THR A O 1
ATOM 634 N N . SER A 1 90 ? -6.827 -10.555 9.259 1.00 69.38 90 SER A N 1
ATOM 635 C CA . SER A 1 90 ? -6.692 -10.175 10.667 1.00 69.38 90 SER A CA 1
ATOM 636 C C . SER A 1 90 ? -5.325 -9.540 10.925 1.00 69.38 90 SER A C 1
ATOM 638 O O . SER A 1 90 ? -4.328 -9.990 10.362 1.00 69.38 90 SER A O 1
ATOM 640 N N . LEU A 1 91 ? -5.252 -8.562 11.831 1.00 77.19 91 LEU A N 1
ATOM 641 C CA . LEU A 1 91 ? -3.976 -8.004 12.280 1.00 77.19 91 LEU A CA 1
ATOM 642 C C . LEU A 1 91 ? -3.175 -9.057 13.051 1.00 77.19 91 LEU A C 1
ATOM 644 O O . LEU A 1 91 ? -3.562 -9.448 14.151 1.00 77.19 91 LEU A O 1
ATOM 648 N N . GLN A 1 92 ? -2.058 -9.504 12.484 1.00 73.25 92 GLN A N 1
ATOM 649 C CA . GLN A 1 92 ? -1.177 -10.493 13.099 1.00 73.25 92 GLN A CA 1
ATOM 650 C C . GLN A 1 92 ? 0.268 -10.005 13.079 1.00 73.25 92 GLN A C 1
ATOM 652 O O . GLN A 1 92 ? 0.725 -9.402 12.112 1.00 73.25 92 GLN A O 1
ATOM 657 N N . SER A 1 93 ? 0.990 -10.263 14.170 1.00 77.56 93 SER A N 1
ATOM 658 C CA . SER A 1 93 ? 2.434 -10.026 14.243 1.00 77.56 93 SER A CA 1
ATOM 659 C C . SER A 1 93 ? 3.159 -11.311 13.867 1.00 77.56 93 SER A C 1
ATOM 661 O O . SER A 1 93 ? 3.486 -12.118 14.734 1.00 77.56 93 SER A O 1
ATOM 663 N N . CYS A 1 94 ? 3.373 -11.517 12.573 1.00 71.06 94 CYS A N 1
ATOM 664 C CA . CYS A 1 94 ? 4.133 -12.644 12.051 1.00 71.06 94 CYS A CA 1
ATOM 665 C C . CYS A 1 94 ? 5.107 -12.172 10.971 1.00 71.06 94 CYS A C 1
ATOM 667 O O . CYS A 1 94 ? 4.846 -11.220 10.238 1.00 71.06 94 CYS A O 1
ATOM 669 N N . GLY A 1 95 ? 6.262 -12.831 10.900 1.00 68.44 95 GLY A N 1
ATOM 670 C CA . GLY A 1 95 ? 7.193 -12.616 9.803 1.00 68.44 95 GLY A CA 1
ATOM 671 C C . GLY A 1 95 ? 6.614 -13.151 8.496 1.00 68.44 95 GLY A C 1
ATOM 672 O O . GLY A 1 95 ? 5.878 -14.134 8.491 1.00 68.44 95 GLY A O 1
ATOM 673 N N . ALA A 1 96 ? 6.999 -12.524 7.391 1.00 70.75 96 ALA A N 1
ATOM 674 C CA . ALA A 1 96 ? 6.617 -12.947 6.055 1.00 70.75 96 ALA A CA 1
ATOM 675 C C . ALA A 1 96 ? 7.208 -14.314 5.682 1.00 70.75 96 ALA A C 1
ATOM 677 O O . ALA A 1 96 ? 8.409 -14.431 5.399 1.00 70.75 96 ALA A O 1
ATOM 678 N N . THR A 1 97 ? 6.346 -15.322 5.629 1.00 77.56 97 THR A N 1
ATOM 679 C CA . THR A 1 97 ? 6.663 -16.683 5.191 1.00 77.56 97 THR A CA 1
ATOM 680 C C . THR A 1 97 ? 6.963 -16.738 3.691 1.00 77.56 97 THR A C 1
ATOM 682 O O . THR A 1 97 ? 6.510 -15.899 2.905 1.00 77.56 97 THR A O 1
ATOM 685 N N . ASP A 1 98 ? 7.685 -17.770 3.252 1.00 77.88 98 ASP A N 1
ATOM 686 C CA . ASP A 1 98 ? 7.936 -18.000 1.822 1.00 77.88 98 ASP A CA 1
ATOM 687 C C . ASP A 1 98 ? 6.635 -18.200 1.029 1.00 77.88 98 ASP A C 1
ATOM 689 O O . ASP A 1 98 ? 6.531 -17.768 -0.121 1.00 77.88 98 ASP A O 1
ATOM 693 N N . ALA A 1 99 ? 5.609 -18.784 1.658 1.00 80.06 99 ALA A N 1
ATOM 694 C CA . ALA A 1 99 ? 4.284 -18.937 1.067 1.00 80.06 99 ALA A CA 1
ATOM 695 C C . ALA A 1 99 ? 3.606 -17.579 0.832 1.00 80.06 99 ALA A C 1
ATOM 697 O O . ALA A 1 99 ? 3.076 -17.339 -0.249 1.00 80.06 99 ALA A O 1
ATOM 698 N N . GLU A 1 100 ? 3.652 -16.664 1.803 1.00 79.50 100 GLU A N 1
ATOM 699 C CA . GLU A 1 100 ? 3.104 -15.312 1.645 1.00 79.50 100 GLU A CA 1
ATOM 700 C C . GLU A 1 100 ? 3.858 -14.521 0.579 1.00 79.50 100 GLU A C 1
ATOM 702 O O . GLU A 1 100 ? 3.235 -13.859 -0.252 1.00 79.50 100 GLU A O 1
ATOM 707 N N . ARG A 1 101 ? 5.194 -14.614 0.564 1.00 79.75 101 ARG A N 1
ATOM 708 C CA . ARG A 1 101 ? 6.034 -13.974 -0.461 1.00 79.75 101 ARG A CA 1
ATOM 709 C C . ARG A 1 101 ? 5.682 -14.498 -1.853 1.00 79.75 101 ARG A C 1
ATOM 711 O O . ARG A 1 101 ? 5.520 -13.708 -2.779 1.00 79.75 101 ARG A O 1
ATOM 718 N N . SER A 1 102 ? 5.499 -15.810 -1.986 1.00 82.38 102 SER A N 1
ATOM 719 C CA . SER A 1 102 ? 5.092 -16.449 -3.243 1.00 82.38 102 SER A CA 1
ATOM 720 C C . SER A 1 102 ? 3.689 -16.023 -3.675 1.00 82.38 102 SER A C 1
ATOM 722 O O . SER A 1 102 ? 3.484 -15.734 -4.854 1.00 82.38 102 SER A O 1
ATOM 724 N N . ARG A 1 103 ? 2.737 -15.911 -2.735 1.00 84.88 103 ARG A N 1
ATOM 725 C CA . ARG A 1 103 ? 1.389 -15.388 -3.010 1.00 84.88 103 ARG A CA 1
ATOM 726 C C . ARG A 1 103 ? 1.437 -13.958 -3.534 1.00 84.88 103 ARG A C 1
ATOM 728 O O . ARG A 1 103 ? 0.840 -13.687 -4.567 1.00 84.88 103 ARG A O 1
ATOM 735 N N . LEU A 1 104 ? 2.191 -13.070 -2.883 1.00 84.62 104 LEU A N 1
ATOM 736 C CA . LEU A 1 104 ? 2.343 -11.687 -3.338 1.00 84.62 104 LEU A CA 1
ATOM 737 C C . LEU A 1 104 ? 2.976 -11.612 -4.734 1.00 84.62 104 LEU A C 1
ATOM 739 O O . LEU A 1 104 ? 2.492 -10.880 -5.589 1.00 84.62 104 LEU A O 1
ATOM 743 N N . ILE A 1 105 ? 4.049 -12.366 -4.981 1.00 85.31 105 ILE A N 1
ATOM 744 C CA . ILE A 1 105 ? 4.719 -12.385 -6.289 1.00 85.31 105 ILE A CA 1
ATOM 745 C C . ILE A 1 105 ? 3.767 -12.880 -7.384 1.00 85.31 105 ILE A C 1
ATOM 747 O O . ILE A 1 105 ? 3.706 -12.276 -8.454 1.00 85.31 105 ILE A O 1
ATOM 751 N N . THR A 1 106 ? 3.012 -13.944 -7.101 1.00 88.12 106 THR A N 1
ATOM 752 C CA . THR A 1 106 ? 2.008 -14.496 -8.021 1.00 88.12 106 THR A CA 1
ATOM 753 C C . THR A 1 106 ? 0.920 -13.465 -8.310 1.00 88.12 106 THR A C 1
ATOM 755 O O . THR A 1 106 ? 0.626 -13.212 -9.473 1.00 88.12 106 THR A O 1
ATOM 758 N N . HIS A 1 107 ? 0.398 -12.808 -7.270 1.00 89.69 107 HIS A N 1
ATOM 759 C CA . HIS A 1 107 ? -0.620 -11.758 -7.377 1.00 89.69 107 HIS A CA 1
ATOM 760 C C . HIS A 1 107 ? -0.153 -10.561 -8.208 1.00 89.69 107 HIS A C 1
ATOM 762 O O . HIS A 1 107 ? -0.887 -10.030 -9.033 1.00 89.69 107 HIS A O 1
ATOM 768 N N . LEU A 1 108 ? 1.100 -10.139 -8.027 1.00 88.19 108 LEU A N 1
ATOM 769 C CA . LEU A 1 108 ? 1.670 -9.032 -8.791 1.00 88.19 108 LEU A CA 1
ATOM 770 C C . LEU A 1 108 ? 1.816 -9.365 -10.282 1.00 88.19 108 LEU A C 1
ATOM 772 O O . LEU A 1 108 ? 1.843 -8.433 -11.087 1.00 88.19 108 LEU A O 1
ATOM 776 N N . GLY A 1 109 ? 1.931 -10.647 -10.650 1.00 87.44 109 GLY A N 1
ATOM 777 C CA . GLY A 1 109 ? 2.004 -11.105 -12.042 1.00 87.44 109 GLY A CA 1
ATOM 778 C C . GLY A 1 109 ? 3.269 -10.667 -12.793 1.00 87.44 109 GLY A C 1
ATOM 779 O O . GLY A 1 109 ? 3.296 -10.673 -14.021 1.00 87.44 109 GLY A O 1
ATOM 780 N N . LYS A 1 110 ? 4.327 -10.249 -12.079 1.00 85.50 110 LYS A N 1
ATOM 781 C CA . LYS A 1 110 ? 5.557 -9.685 -12.665 1.00 85.50 110 LYS A CA 1
ATOM 782 C C . LYS A 1 110 ? 6.738 -10.649 -12.537 1.00 85.50 110 LYS A C 1
ATOM 784 O O . LYS A 1 110 ? 7.060 -11.115 -11.450 1.00 85.50 110 LYS A O 1
ATOM 789 N N . ALA A 1 111 ? 7.460 -10.861 -13.639 1.00 88.12 111 ALA A N 1
ATOM 790 C CA . ALA A 1 111 ? 8.684 -11.675 -13.661 1.00 88.12 111 ALA A CA 1
ATOM 791 C C . ALA A 1 111 ? 9.931 -10.933 -13.133 1.00 88.12 111 ALA A C 1
ATOM 793 O O . ALA A 1 111 ? 10.946 -11.550 -12.795 1.00 88.12 111 ALA A O 1
ATOM 794 N N . ALA A 1 112 ? 9.882 -9.601 -13.082 1.00 89.81 112 ALA A N 1
ATOM 795 C CA . ALA A 1 112 ? 10.954 -8.757 -12.579 1.00 89.81 112 ALA A CA 1
ATOM 796 C C . ALA A 1 112 ? 10.396 -7.464 -11.988 1.00 89.81 112 ALA A C 1
ATOM 798 O O . ALA A 1 112 ? 9.366 -6.959 -12.435 1.00 89.81 112 ALA A O 1
ATOM 799 N N . PHE A 1 113 ? 11.126 -6.897 -11.033 1.00 88.44 113 PHE A N 1
ATOM 800 C CA . PHE A 1 113 ? 10.774 -5.631 -10.409 1.00 88.44 113 PHE A CA 1
ATOM 801 C C . PHE A 1 113 ? 11.896 -4.612 -10.535 1.00 88.44 113 PHE A C 1
ATOM 803 O O . PHE A 1 113 ? 13.076 -4.971 -10.523 1.00 88.44 113 PHE A O 1
ATOM 810 N N . GLN A 1 114 ? 11.530 -3.333 -10.603 1.00 90.38 114 GLN A N 1
ATOM 811 C CA . GLN A 1 114 ? 12.499 -2.268 -10.402 1.00 90.38 114 GLN A CA 1
ATOM 812 C C . GLN A 1 114 ? 12.894 -2.241 -8.924 1.00 90.38 114 GLN A C 1
ATOM 814 O O . GLN A 1 114 ? 12.028 -2.276 -8.050 1.00 90.38 114 GLN A O 1
ATOM 819 N N . GLY A 1 115 ? 14.194 -2.206 -8.646 1.00 88.38 115 GLY A N 1
ATOM 820 C CA . GLY A 1 115 ? 14.721 -2.288 -7.286 1.00 88.38 115 GLY A CA 1
ATOM 821 C C . GLY A 1 115 ? 15.762 -1.219 -6.988 1.00 88.38 115 GLY A C 1
ATOM 822 O O . GLY A 1 115 ? 16.486 -0.776 -7.881 1.00 88.38 115 GLY A O 1
ATOM 823 N N . CYS A 1 116 ? 15.854 -0.835 -5.717 1.00 88.25 116 CYS A N 1
ATOM 824 C CA . CYS A 1 116 ? 16.890 0.038 -5.191 1.00 88.25 116 CYS A CA 1
ATOM 825 C C . CYS A 1 116 ? 17.484 -0.549 -3.896 1.00 88.25 116 CYS A C 1
ATOM 827 O O . CYS A 1 116 ? 16.735 -0.904 -2.980 1.00 88.25 116 CYS A O 1
ATOM 829 N N . PRO A 1 117 ? 18.820 -0.653 -3.771 1.00 85.00 117 PRO A N 1
ATOM 830 C CA . PRO A 1 117 ? 19.455 -1.181 -2.563 1.00 85.00 117 PRO A CA 1
ATOM 831 C C . PRO A 1 117 ? 19.403 -0.208 -1.378 1.00 85.00 117 PRO A C 1
ATOM 833 O O . PRO A 1 117 ? 19.594 -0.631 -0.244 1.00 85.00 117 PRO A O 1
ATOM 836 N N . THR A 1 118 ? 19.167 1.083 -1.620 1.00 84.56 118 THR A N 1
ATOM 837 C CA . THR A 1 118 ? 19.159 2.142 -0.600 1.00 84.56 118 THR A CA 1
ATOM 838 C C . THR A 1 118 ? 18.064 3.169 -0.904 1.00 84.56 118 THR A C 1
ATOM 840 O O . THR A 1 118 ? 17.370 3.066 -1.916 1.00 84.56 118 THR A O 1
ATOM 843 N N . ARG A 1 119 ? 17.920 4.188 -0.048 1.00 78.75 119 ARG A N 1
ATOM 844 C CA . ARG A 1 119 ? 17.001 5.318 -0.270 1.00 78.75 119 ARG A CA 1
ATOM 845 C C . ARG A 1 119 ? 17.477 6.287 -1.371 1.00 78.75 119 ARG A C 1
ATOM 847 O O . ARG A 1 119 ? 16.752 7.212 -1.720 1.00 78.75 119 ARG A O 1
ATOM 854 N N . ASP A 1 120 ? 18.669 6.090 -1.942 1.00 85.69 120 ASP A N 1
ATOM 855 C CA . ASP A 1 120 ? 19.117 6.857 -3.110 1.00 85.69 120 ASP A CA 1
ATOM 856 C C . ASP A 1 120 ? 18.516 6.279 -4.397 1.00 85.69 120 ASP A C 1
ATOM 858 O O . ASP A 1 120 ? 19.110 5.435 -5.071 1.00 85.69 120 ASP A O 1
ATOM 862 N N . PHE A 1 121 ? 17.322 6.750 -4.760 1.00 84.50 121 PHE A N 1
ATOM 863 C CA . PHE A 1 121 ? 16.579 6.233 -5.913 1.00 84.50 121 PHE A CA 1
ATOM 864 C C . PHE A 1 121 ? 17.256 6.463 -7.264 1.00 84.50 121 PHE A C 1
ATOM 866 O O . PHE A 1 121 ? 16.867 5.821 -8.239 1.00 84.50 121 PHE A O 1
ATOM 873 N N . LYS A 1 122 ? 18.309 7.288 -7.355 1.00 86.94 122 LYS A N 1
ATOM 874 C CA . LYS A 1 122 ? 19.122 7.373 -8.580 1.00 86.94 122 LYS A CA 1
ATOM 875 C C . LYS A 1 122 ? 19.769 6.027 -8.899 1.00 86.94 122 LYS A C 1
ATOM 877 O O . LYS A 1 122 ? 19.880 5.656 -10.067 1.00 86.94 122 LYS A O 1
ATOM 882 N N . ALA A 1 123 ? 20.114 5.249 -7.870 1.00 86.94 123 ALA A N 1
ATOM 883 C CA . ALA A 1 123 ? 20.680 3.918 -8.027 1.00 86.94 123 ALA A CA 1
ATOM 884 C C . ALA A 1 123 ? 19.699 2.910 -8.650 1.00 86.94 123 ALA A C 1
ATOM 886 O O . ALA A 1 123 ? 20.163 1.882 -9.144 1.00 86.94 123 ALA A O 1
ATOM 887 N N . ALA A 1 124 ? 18.393 3.202 -8.694 1.00 87.56 124 ALA A N 1
ATOM 888 C CA . ALA A 1 124 ? 17.373 2.371 -9.338 1.00 87.56 124 ALA A CA 1
ATOM 889 C C . ALA A 1 124 ? 17.302 2.538 -10.868 1.00 87.56 124 ALA A C 1
ATOM 891 O O . ALA A 1 124 ? 16.504 1.867 -11.527 1.00 87.56 124 ALA A O 1
ATOM 892 N N . TRP A 1 125 ? 18.127 3.420 -11.437 1.00 91.69 125 TRP A N 1
ATOM 893 C CA . TRP A 1 125 ? 18.175 3.721 -12.865 1.00 91.69 125 TRP A CA 1
ATOM 894 C C . TRP A 1 125 ? 19.566 3.442 -13.437 1.00 91.69 125 TRP A C 1
ATOM 896 O O . TRP A 1 125 ? 20.577 3.477 -12.730 1.00 91.69 125 TRP A O 1
ATOM 906 N N . ARG A 1 126 ? 19.628 3.132 -14.731 1.00 92.19 126 ARG A N 1
ATOM 907 C CA . ARG A 1 126 ? 20.868 2.971 -15.500 1.00 92.19 126 ARG A CA 1
ATOM 908 C C . ARG A 1 126 ? 20.728 3.629 -16.864 1.00 92.19 126 ARG A C 1
ATOM 910 O O . ARG A 1 126 ? 19.614 3.787 -17.350 1.00 92.19 126 ARG A O 1
ATOM 917 N N . LYS A 1 127 ? 21.851 3.971 -17.485 1.00 94.00 127 LYS A N 1
ATOM 918 C CA . LYS A 1 127 ? 21.882 4.354 -18.897 1.00 94.00 127 LYS A CA 1
ATOM 919 C C . LYS A 1 127 ? 22.016 3.104 -19.770 1.00 94.00 127 LYS A C 1
ATOM 921 O O . LYS A 1 127 ? 22.748 2.190 -19.384 1.00 94.00 127 LYS A O 1
ATOM 926 N N . ASN A 1 128 ? 21.278 3.031 -20.876 1.00 91.25 128 ASN A N 1
ATOM 927 C CA . ASN A 1 128 ? 21.544 2.050 -21.934 1.00 91.25 128 ASN A CA 1
ATOM 928 C C . ASN A 1 128 ? 22.701 2.530 -22.829 1.00 91.25 128 ASN A C 1
ATOM 930 O O . ASN A 1 128 ? 23.317 3.564 -22.553 1.00 91.25 128 ASN A O 1
ATOM 934 N N . ALA A 1 129 ? 23.033 1.748 -23.857 1.00 90.69 129 ALA A N 1
ATOM 935 C CA . ALA A 1 129 ? 24.119 2.076 -24.780 1.00 90.69 129 ALA A CA 1
ATOM 936 C C . ALA A 1 129 ? 23.833 3.372 -25.561 1.00 90.69 129 ALA A C 1
ATOM 938 O O . ALA A 1 129 ? 24.753 4.098 -25.923 1.00 90.69 129 ALA A O 1
ATOM 939 N N . GLU A 1 130 ? 22.553 3.690 -25.735 1.00 92.31 130 GLU A N 1
ATOM 940 C CA . GLU A 1 130 ? 22.012 4.855 -26.427 1.00 92.31 130 GLU A CA 1
ATOM 941 C C . GLU A 1 130 ? 21.957 6.109 -25.529 1.00 92.31 130 GLU A C 1
ATOM 943 O O . GLU A 1 130 ? 21.593 7.193 -25.979 1.00 92.31 130 GLU A O 1
ATOM 948 N N . GLY A 1 131 ? 22.333 5.996 -24.248 1.00 91.44 131 GLY A N 1
ATOM 949 C CA . GLY A 1 131 ? 22.323 7.110 -23.294 1.00 91.44 131 GLY A CA 1
ATOM 950 C C . GLY A 1 131 ? 20.945 7.433 -22.699 1.00 91.44 131 GLY A C 1
ATOM 951 O O . GLY A 1 131 ? 20.804 8.400 -21.937 1.00 91.44 131 GLY A O 1
ATOM 952 N N . GLU A 1 132 ? 19.932 6.614 -22.962 1.00 91.69 132 GLU A N 1
ATOM 953 C CA . GLU A 1 132 ? 18.591 6.717 -22.392 1.00 91.69 132 GLU A CA 1
ATOM 954 C C . GLU A 1 132 ? 18.544 6.140 -20.975 1.00 91.69 132 GLU A C 1
ATOM 956 O O . GLU A 1 132 ? 19.252 5.194 -20.621 1.00 91.69 132 GLU A O 1
ATOM 961 N N . THR A 1 133 ? 17.702 6.724 -20.125 1.00 92.25 133 THR A N 1
ATOM 962 C CA . THR A 1 133 ? 17.542 6.273 -18.740 1.00 92.25 133 THR A CA 1
ATOM 963 C C . THR A 1 133 ? 16.535 5.130 -18.675 1.00 92.25 133 THR A C 1
ATOM 965 O O . THR A 1 133 ? 15.355 5.325 -18.941 1.00 92.25 133 THR A O 1
ATOM 968 N N . MET A 1 134 ? 16.988 3.954 -18.251 1.00 88.94 134 MET A N 1
ATOM 969 C CA . MET A 1 134 ? 16.159 2.765 -18.072 1.00 88.94 134 MET A CA 1
ATOM 970 C C . MET A 1 134 ? 16.118 2.319 -16.604 1.00 88.94 134 MET A C 1
ATOM 972 O O . MET A 1 134 ? 17.126 2.433 -15.893 1.00 88.94 134 MET A O 1
ATOM 976 N N . PRO A 1 135 ? 14.992 1.760 -16.130 1.00 90.31 135 PRO A N 1
ATOM 977 C CA . PRO A 1 135 ? 14.906 1.200 -14.788 1.00 90.31 135 PRO A CA 1
ATOM 978 C C . PRO A 1 135 ? 15.813 -0.034 -14.647 1.00 90.31 135 PRO A C 1
ATOM 980 O O . PRO A 1 135 ? 15.936 -0.858 -15.560 1.00 90.31 135 PRO A O 1
ATOM 983 N N . LYS A 1 136 ? 16.458 -0.195 -13.486 1.00 91.81 136 LYS A N 1
ATOM 984 C CA . LYS A 1 136 ? 17.182 -1.427 -13.145 1.00 91.81 136 LYS A CA 1
ATOM 985 C C . LYS A 1 136 ? 16.192 -2.494 -12.699 1.00 91.81 136 LYS A C 1
ATOM 987 O O . LYS A 1 136 ? 15.648 -2.425 -11.600 1.00 91.81 136 LYS A O 1
ATOM 992 N N . MET A 1 137 ? 15.993 -3.484 -13.562 1.00 91.94 137 MET A N 1
ATOM 993 C CA . MET A 1 137 ? 15.071 -4.591 -13.332 1.00 91.94 137 MET A CA 1
ATOM 994 C C . MET A 1 137 ? 15.789 -5.799 -12.726 1.00 91.94 137 MET A C 1
ATOM 996 O O . MET A 1 137 ? 16.842 -6.220 -13.207 1.00 91.94 137 MET A O 1
ATOM 1000 N N . TYR A 1 138 ? 15.186 -6.389 -11.698 1.00 90.62 138 TYR A N 1
ATOM 1001 C CA . TYR A 1 138 ? 15.680 -7.559 -10.980 1.00 90.62 138 TYR A CA 1
ATOM 1002 C C . TYR A 1 138 ? 14.659 -8.686 -11.088 1.00 90.62 138 TYR A C 1
ATOM 1004 O O . TYR A 1 138 ? 13.508 -8.528 -10.680 1.00 90.62 138 TYR A O 1
ATOM 1012 N N . ARG A 1 139 ? 15.075 -9.824 -11.652 1.00 90.81 139 ARG A N 1
ATOM 1013 C CA . ARG A 1 139 ? 14.205 -10.994 -11.818 1.00 90.81 139 ARG A CA 1
ATOM 1014 C C . ARG A 1 139 ? 13.828 -11.602 -10.471 1.00 90.81 139 ARG A C 1
ATOM 1016 O O . ARG A 1 139 ? 14.659 -11.678 -9.563 1.00 90.81 139 ARG A O 1
ATOM 1023 N N . VAL A 1 140 ? 12.593 -12.082 -10.386 1.00 86.81 140 VAL A N 1
ATOM 1024 C CA . VAL A 1 140 ? 12.124 -12.915 -9.276 1.00 86.81 140 VAL A CA 1
ATOM 1025 C C . VAL A 1 140 ? 13.029 -14.143 -9.137 1.00 86.81 140 VAL A C 1
ATOM 1027 O O . VAL A 1 140 ? 13.453 -14.725 -10.134 1.00 86.81 140 VAL A O 1
ATOM 1030 N N . GLY A 1 141 ? 13.376 -14.500 -7.898 1.00 82.69 141 GLY A N 1
ATOM 1031 C CA . GLY A 1 141 ? 14.263 -15.628 -7.585 1.00 82.69 141 GLY A CA 1
ATOM 1032 C C . GLY A 1 141 ? 15.758 -15.359 -7.795 1.00 82.69 141 GLY A C 1
ATOM 1033 O O . GLY A 1 141 ? 16.585 -16.162 -7.372 1.00 82.69 141 GLY A O 1
ATOM 1034 N N . HIS A 1 142 ? 16.146 -14.227 -8.396 1.00 87.56 142 HIS A N 1
ATOM 1035 C CA . HIS A 1 142 ? 17.559 -13.884 -8.527 1.00 87.56 142 HIS A CA 1
ATOM 1036 C C . HIS A 1 142 ? 18.118 -13.345 -7.193 1.00 87.56 142 HIS A C 1
ATOM 1038 O O . HIS A 1 142 ? 17.519 -12.425 -6.625 1.00 87.56 142 HIS A O 1
ATOM 1044 N N . PRO A 1 143 ? 19.309 -13.781 -6.727 1.00 85.12 143 PRO A N 1
ATOM 1045 C CA . PRO A 1 143 ? 19.884 -13.350 -5.445 1.00 85.12 143 PRO A CA 1
ATOM 1046 C C . PRO A 1 143 ? 20.006 -11.832 -5.258 1.00 85.12 143 PRO A C 1
ATOM 1048 O O . PRO A 1 143 ? 19.984 -11.324 -4.141 1.00 85.12 143 PRO A O 1
ATOM 1051 N N . SER A 1 144 ? 20.135 -11.086 -6.357 1.00 86.81 144 SER A N 1
ATOM 1052 C CA . SER A 1 144 ? 20.180 -9.619 -6.330 1.00 86.81 144 SER A CA 1
ATOM 1053 C C . SER A 1 144 ? 18.887 -8.962 -5.851 1.00 86.81 144 SER A C 1
ATOM 1055 O O . SER A 1 144 ? 18.976 -7.898 -5.248 1.00 86.81 144 SER A O 1
ATOM 1057 N N . LEU A 1 145 ? 17.716 -9.567 -6.083 1.00 82.94 145 LEU A N 1
ATOM 1058 C CA . LEU A 1 145 ? 16.441 -9.001 -5.633 1.00 82.94 145 LEU A CA 1
ATOM 1059 C C . LEU A 1 145 ? 16.354 -8.991 -4.099 1.00 82.94 145 LEU A C 1
ATOM 1061 O O . LEU A 1 145 ? 15.902 -8.009 -3.525 1.00 82.94 145 LEU A O 1
ATOM 1065 N N . HIS A 1 146 ? 16.899 -10.013 -3.429 1.00 79.31 146 HIS A N 1
ATOM 1066 C CA . HIS A 1 146 ? 16.963 -10.085 -1.961 1.00 79.31 146 HIS A CA 1
ATOM 1067 C C . HIS A 1 146 ? 17.852 -9.013 -1.318 1.00 79.31 146 HIS A C 1
ATOM 1069 O O . HIS A 1 146 ? 17.799 -8.819 -0.110 1.00 79.31 146 HIS A O 1
ATOM 1075 N N . ARG A 1 147 ? 18.689 -8.327 -2.107 1.00 82.75 147 ARG A N 1
ATOM 1076 C CA . ARG A 1 147 ? 19.531 -7.221 -1.628 1.00 82.75 147 ARG A CA 1
ATOM 1077 C C . ARG A 1 147 ? 18.871 -5.854 -1.810 1.00 82.75 147 ARG A C 1
ATOM 1079 O O . ARG A 1 147 ? 19.462 -4.846 -1.434 1.00 82.75 147 ARG A O 1
ATOM 1086 N N . MET A 1 148 ? 17.698 -5.798 -2.441 1.00 84.81 148 MET A N 1
ATOM 1087 C CA . MET A 1 148 ? 16.977 -4.547 -2.652 1.00 84.81 148 MET A CA 1
ATOM 1088 C C . MET A 1 148 ? 16.226 -4.182 -1.379 1.00 84.81 148 MET A C 1
ATOM 1090 O O . MET A 1 148 ? 15.463 -4.988 -0.860 1.00 84.81 148 MET A O 1
ATOM 1094 N N . GLN A 1 149 ? 16.427 -2.963 -0.883 1.00 78.69 149 GLN A N 1
ATOM 1095 C CA . GLN A 1 149 ? 15.637 -2.450 0.235 1.00 78.69 149 GLN A CA 1
ATOM 1096 C C . GLN A 1 149 ? 14.290 -1.928 -0.251 1.00 78.69 149 GLN A C 1
ATOM 1098 O O . GLN A 1 149 ? 13.292 -2.129 0.429 1.00 78.69 149 GLN A O 1
ATOM 1103 N N . TYR A 1 150 ? 14.266 -1.321 -1.439 1.00 82.31 150 TYR A N 1
ATOM 1104 C CA . TYR A 1 150 ? 13.073 -0.737 -2.032 1.00 82.31 150 TYR A CA 1
ATOM 1105 C C . TYR A 1 150 ? 12.753 -1.415 -3.356 1.00 82.31 150 TYR A C 1
ATOM 1107 O O . TYR A 1 150 ? 13.634 -1.582 -4.201 1.00 82.31 150 TYR A O 1
ATOM 1115 N N . VAL A 1 151 ? 11.495 -1.793 -3.549 1.00 84.69 151 VAL A N 1
ATOM 1116 C CA . VAL A 1 151 ? 11.006 -2.394 -4.791 1.00 84.69 151 VAL A CA 1
ATOM 1117 C C . VAL A 1 151 ? 9.739 -1.695 -5.243 1.00 84.69 151 VAL A C 1
ATOM 1119 O O . VAL A 1 151 ? 8.844 -1.444 -4.432 1.00 84.69 151 VAL A O 1
ATOM 1122 N N . ALA A 1 152 ? 9.670 -1.386 -6.537 1.00 86.12 152 ALA A N 1
ATOM 1123 C CA . ALA A 1 152 ? 8.500 -0.750 -7.108 1.00 86.12 152 ALA A CA 1
ATOM 1124 C C . ALA A 1 152 ? 7.389 -1.772 -7.365 1.00 86.12 152 ALA A C 1
ATOM 1126 O O . ALA A 1 152 ? 7.537 -2.662 -8.209 1.00 86.12 152 ALA A O 1
ATOM 1127 N N . LEU A 1 153 ? 6.282 -1.660 -6.625 1.00 84.00 153 LEU A N 1
ATOM 1128 C CA . LEU A 1 153 ? 5.142 -2.582 -6.747 1.00 84.00 153 LEU A CA 1
ATOM 1129 C C . LEU A 1 153 ? 4.083 -2.059 -7.718 1.00 84.00 153 LEU A C 1
ATOM 1131 O O . LEU A 1 153 ? 3.499 -2.834 -8.480 1.00 84.00 153 LEU A O 1
ATOM 1135 N N . THR A 1 154 ? 3.893 -0.746 -7.746 1.00 78.38 154 THR A N 1
ATOM 1136 C CA . THR A 1 154 ? 2.920 -0.027 -8.571 1.00 78.38 154 THR A CA 1
ATOM 1137 C C . THR A 1 154 ? 3.557 0.484 -9.868 1.00 78.38 154 THR A C 1
ATOM 1139 O O . THR A 1 154 ? 4.770 0.675 -9.958 1.00 78.38 154 THR A O 1
ATOM 1142 N N . HIS A 1 155 ? 2.747 0.659 -10.912 1.00 79.12 155 HIS A N 1
ATOM 1143 C CA . HIS A 1 155 ? 3.149 1.251 -12.189 1.00 79.12 155 HIS A CA 1
ATOM 1144 C C . HIS A 1 155 ? 2.018 2.142 -12.716 1.00 79.12 155 HIS A C 1
ATOM 1146 O O . HIS A 1 155 ? 0.850 1.873 -12.450 1.00 79.12 155 HIS A O 1
ATOM 1152 N N . ALA A 1 156 ? 2.343 3.177 -13.497 1.00 75.75 156 ALA A N 1
ATOM 1153 C CA . ALA A 1 156 ? 1.345 4.132 -13.991 1.00 75.75 156 ALA A CA 1
ATOM 1154 C C . ALA A 1 156 ? 0.241 3.472 -14.840 1.00 75.75 156 ALA A C 1
ATOM 1156 O O . ALA A 1 156 ? -0.905 3.901 -14.810 1.00 75.75 156 ALA A O 1
ATOM 1157 N N . GLN A 1 157 ? 0.583 2.403 -15.565 1.00 83.81 157 GLN A N 1
ATOM 1158 C CA . GLN A 1 157 ? -0.350 1.669 -16.430 1.00 83.81 157 GLN A CA 1
ATOM 1159 C C . GLN A 1 157 ? -0.939 0.396 -15.804 1.00 83.81 157 GLN A C 1
ATOM 1161 O O . GLN A 1 157 ? -1.826 -0.216 -16.392 1.00 83.81 157 GLN A O 1
ATOM 1166 N N . TYR A 1 158 ? -0.430 -0.031 -14.646 1.00 87.31 158 TYR A N 1
ATOM 1167 C CA . TYR A 1 158 ? -0.804 -1.301 -14.023 1.00 87.31 158 TYR A CA 1
ATOM 1168 C C . TYR A 1 158 ? -0.592 -1.256 -12.513 1.00 87.31 158 TYR A C 1
ATOM 1170 O O . TYR A 1 158 ? 0.526 -1.018 -12.040 1.00 87.31 158 TYR A O 1
ATOM 1178 N N . ALA A 1 159 ? -1.631 -1.585 -11.754 1.00 88.94 159 ALA A N 1
ATOM 1179 C CA . ALA A 1 159 ? -1.536 -1.736 -10.312 1.00 88.94 159 ALA A CA 1
ATOM 1180 C C . ALA A 1 159 ? -2.358 -2.935 -9.839 1.00 88.94 159 ALA A C 1
ATOM 1182 O O . ALA A 1 159 ? -3.529 -3.050 -10.164 1.00 88.94 159 ALA A O 1
ATOM 1183 N N . ALA A 1 160 ? -1.735 -3.800 -9.042 1.00 91.06 160 ALA A N 1
ATOM 1184 C CA . ALA A 1 160 ? -2.383 -4.941 -8.386 1.00 91.06 160 ALA A CA 1
ATOM 1185 C C . ALA A 1 160 ? -2.325 -4.832 -6.854 1.00 91.06 160 ALA A C 1
ATOM 1187 O O . ALA A 1 160 ? -2.709 -5.751 -6.133 1.00 91.06 160 ALA A O 1
ATOM 1188 N N . VAL A 1 161 ? -1.804 -3.712 -6.343 1.00 91.25 161 VAL A N 1
ATOM 1189 C CA . VAL A 1 161 ? -1.719 -3.427 -4.911 1.00 91.25 161 VAL A CA 1
ATOM 1190 C C . VAL A 1 161 ? -1.954 -1.947 -4.629 1.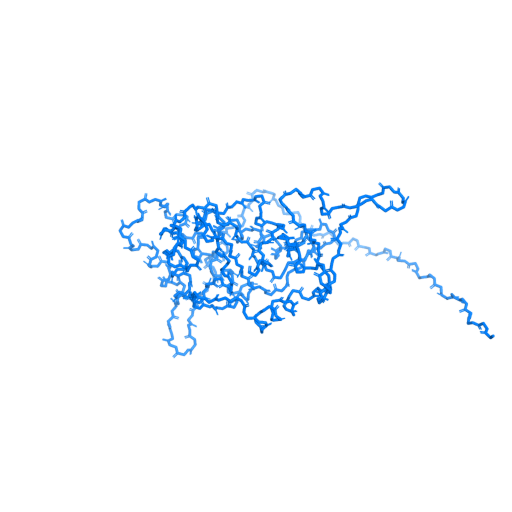00 91.25 161 VAL A C 1
ATOM 1192 O O . VAL A 1 161 ? -1.636 -1.095 -5.462 1.00 91.25 161 VAL A O 1
ATOM 1195 N N . ILE A 1 162 ? -2.423 -1.647 -3.419 1.00 89.69 162 ILE A N 1
ATOM 1196 C CA . ILE A 1 162 ? -2.297 -0.323 -2.797 1.00 89.69 162 ILE A CA 1
ATOM 1197 C C . ILE A 1 162 ? -1.206 -0.412 -1.740 1.00 89.69 162 ILE A C 1
ATOM 1199 O O . ILE A 1 162 ? -1.247 -1.303 -0.893 1.00 89.69 162 ILE A O 1
ATOM 1203 N N . VAL A 1 163 ? -0.260 0.526 -1.773 1.00 88.44 163 VAL A N 1
ATOM 1204 C CA . VAL A 1 163 ? 0.812 0.642 -0.779 1.00 88.44 163 VAL A CA 1
ATOM 1205 C C . VAL A 1 163 ? 0.623 1.942 -0.007 1.00 88.44 163 VAL A C 1
ATOM 1207 O O . VAL A 1 163 ? 0.494 3.007 -0.605 1.00 88.44 163 VAL A O 1
ATOM 1210 N N . VAL A 1 164 ? 0.614 1.872 1.322 1.00 88.38 164 VAL A N 1
ATOM 1211 C CA . VAL A 1 164 ? 0.596 3.054 2.194 1.00 88.38 164 VAL A CA 1
ATOM 1212 C C . VAL A 1 164 ? 1.811 3.008 3.105 1.00 88.38 164 VAL A C 1
ATOM 1214 O O . VAL A 1 164 ? 1.951 2.091 3.912 1.00 88.38 164 VAL A O 1
ATOM 1217 N N . ASP A 1 165 ? 2.680 4.005 2.978 1.00 86.50 165 ASP A N 1
ATOM 1218 C CA . ASP A 1 165 ? 3.865 4.170 3.819 1.00 86.50 165 ASP A CA 1
ATOM 1219 C C . ASP A 1 165 ? 3.526 5.077 5.003 1.00 86.50 165 ASP A C 1
ATOM 1221 O O . ASP A 1 165 ? 3.447 6.289 4.848 1.00 86.50 165 ASP A O 1
ATOM 1225 N N . VAL A 1 166 ? 3.230 4.496 6.162 1.00 87.19 166 VAL A N 1
ATOM 1226 C CA . VAL A 1 166 ? 2.815 5.211 7.374 1.00 87.19 166 VAL A CA 1
ATOM 1227 C C . VAL A 1 166 ? 4.016 5.917 7.998 1.00 87.19 166 VAL A C 1
ATOM 1229 O O . VAL A 1 166 ? 4.832 5.299 8.686 1.00 87.19 166 VAL A O 1
ATOM 1232 N N . ASP A 1 167 ? 4.066 7.240 7.846 1.00 85.12 167 ASP A N 1
ATOM 1233 C CA . ASP A 1 167 ? 5.122 8.094 8.394 1.00 85.12 167 ASP A CA 1
ATOM 1234 C C . ASP A 1 167 ? 4.754 8.640 9.784 1.00 85.12 167 ASP A C 1
ATOM 1236 O O . ASP A 1 167 ? 4.940 9.811 10.118 1.00 85.12 167 ASP A O 1
ATOM 1240 N N . ARG A 1 168 ? 4.183 7.775 10.627 1.00 84.38 168 ARG A N 1
ATOM 1241 C CA . ARG A 1 168 ? 3.875 8.084 12.027 1.00 84.38 168 ARG A CA 1
ATOM 1242 C C . ARG A 1 168 ? 4.713 7.213 12.936 1.00 84.38 168 ARG A C 1
ATOM 1244 O O . ARG A 1 168 ? 4.662 5.992 12.838 1.00 84.38 168 ARG A O 1
ATOM 1251 N N . HIS A 1 169 ? 5.434 7.857 13.847 1.00 85.75 169 HIS A N 1
ATOM 1252 C CA . HIS A 1 169 ? 6.187 7.152 14.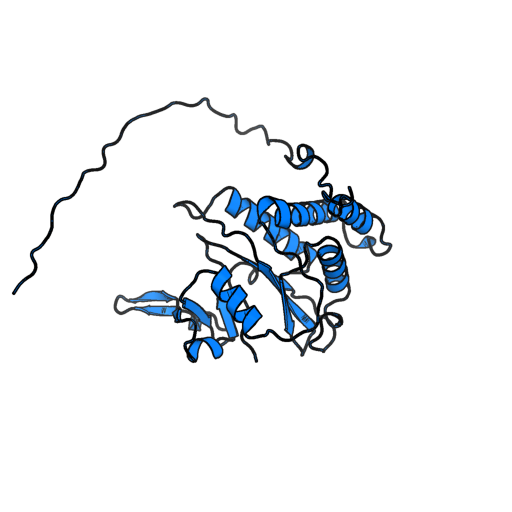873 1.00 85.75 169 HIS A CA 1
ATOM 1253 C C . HIS A 1 169 ? 5.242 6.351 15.774 1.00 85.75 169 HIS A C 1
ATOM 1255 O O . HIS A 1 169 ? 4.218 6.864 16.251 1.00 85.75 169 HIS A O 1
ATOM 1261 N N . GLY A 1 170 ? 5.593 5.083 15.950 1.00 84.12 170 GLY A N 1
ATOM 1262 C CA . GLY A 1 170 ? 5.045 4.205 16.967 1.00 84.12 170 GLY A CA 1
ATOM 1263 C C . GLY A 1 170 ? 5.974 4.148 18.174 1.00 84.12 170 GLY A C 1
ATOM 1264 O O . GLY A 1 170 ? 6.694 5.106 18.460 1.00 84.12 170 GLY A O 1
ATOM 1265 N N . THR A 1 171 ? 5.946 3.023 18.873 1.00 82.75 171 THR A N 1
ATOM 1266 C CA . THR A 1 171 ? 6.980 2.649 19.837 1.00 82.75 171 THR A CA 1
ATOM 1267 C C . THR A 1 171 ? 8.000 1.735 19.171 1.00 82.75 171 THR A C 1
ATOM 1269 O O . THR A 1 171 ? 7.708 1.100 18.158 1.00 82.75 171 THR A O 1
ATOM 1272 N N . ASP A 1 172 ? 9.193 1.654 19.746 1.00 75.44 172 ASP A N 1
ATOM 1273 C CA . ASP A 1 172 ? 10.227 0.748 19.253 1.00 75.44 172 ASP A CA 1
ATOM 1274 C C . ASP A 1 172 ? 9.774 -0.705 19.461 1.00 75.44 172 ASP A C 1
ATOM 1276 O O . ASP A 1 172 ? 9.288 -1.077 20.533 1.00 75.44 172 ASP A O 1
ATOM 1280 N N . GLY A 1 173 ? 9.903 -1.516 18.413 1.00 70.69 173 GLY A N 1
ATOM 1281 C CA . GLY A 1 173 ? 9.387 -2.878 18.351 1.00 70.69 173 GLY A CA 1
ATOM 1282 C C . GLY A 1 173 ? 8.922 -3.287 16.946 1.00 70.69 173 GLY A C 1
ATOM 1283 O O . GLY A 1 173 ? 8.641 -2.465 16.078 1.00 70.69 173 GLY A O 1
ATOM 1284 N N . GLY A 1 174 ? 8.904 -4.596 16.686 1.00 73.31 174 GLY A N 1
ATOM 1285 C CA . GLY A 1 174 ? 8.578 -5.189 15.380 1.00 73.31 174 GLY A CA 1
ATOM 1286 C C . GLY A 1 174 ? 7.180 -5.808 15.297 1.00 73.31 174 GLY A C 1
ATOM 1287 O O . GLY A 1 174 ? 6.941 -6.648 14.430 1.00 73.31 174 GLY A O 1
ATOM 1288 N N . ARG A 1 175 ? 6.274 -5.481 16.225 1.00 81.81 175 ARG A N 1
ATOM 1289 C CA . ARG A 1 175 ? 4.938 -6.087 16.339 1.00 81.81 175 ARG A CA 1
ATOM 1290 C C . ARG A 1 175 ? 3.866 -5.082 15.968 1.00 81.81 175 ARG A C 1
ATOM 1292 O O . ARG A 1 175 ? 3.988 -3.913 16.278 1.00 81.81 175 ARG A O 1
ATOM 1299 N N . VAL A 1 176 ? 2.742 -5.540 15.427 1.00 82.00 176 VAL A N 1
ATOM 1300 C CA . VAL A 1 176 ? 1.623 -4.658 15.043 1.00 82.00 176 VAL A CA 1
ATOM 1301 C C . VAL A 1 176 ? 1.160 -3.755 16.197 1.00 82.00 176 VAL A C 1
ATOM 1303 O O . VAL A 1 176 ? 0.757 -2.625 15.949 1.00 82.00 176 VAL A O 1
ATOM 1306 N N . ALA A 1 177 ? 1.269 -4.211 17.448 1.00 83.19 177 ALA A N 1
ATOM 1307 C CA . ALA A 1 177 ? 0.944 -3.417 18.635 1.00 83.19 177 ALA A CA 1
ATOM 1308 C C . ALA A 1 177 ? 1.854 -2.189 18.844 1.00 83.19 177 ALA A C 1
ATOM 1310 O O . ALA A 1 177 ? 1.438 -1.249 19.517 1.00 83.19 177 ALA A O 1
ATOM 1311 N N . ASP A 1 178 ? 3.053 -2.190 18.256 1.00 83.81 178 ASP A N 1
ATOM 1312 C CA . ASP A 1 178 ? 4.058 -1.135 18.398 1.00 83.81 178 ASP A CA 1
ATOM 1313 C C . ASP A 1 178 ? 3.840 0.006 17.383 1.00 83.81 178 ASP A C 1
ATOM 1315 O O . ASP A 1 178 ? 4.502 1.040 17.445 1.00 83.81 178 ASP A O 1
ATOM 1319 N N . ILE A 1 179 ? 2.891 -0.136 16.447 1.00 88.06 179 ILE A N 1
ATOM 1320 C CA . ILE A 1 179 ? 2.525 0.951 15.534 1.00 88.06 179 ILE A CA 1
ATOM 1321 C C . ILE A 1 179 ? 1.869 2.101 16.309 1.00 88.06 179 ILE A C 1
ATOM 1323 O O . ILE A 1 179 ? 1.268 1.915 17.369 1.00 88.06 179 ILE A O 1
ATOM 1327 N N . ASN A 1 180 ? 1.918 3.307 15.743 1.00 89.69 180 ASN A N 1
ATOM 1328 C CA . ASN A 1 180 ? 1.234 4.471 16.295 1.00 89.69 180 ASN A CA 1
ATOM 1329 C C . ASN A 1 180 ? -0.212 4.133 16.751 1.00 89.69 180 ASN A C 1
ATOM 1331 O O . ASN A 1 180 ? -0.993 3.634 15.935 1.00 89.69 180 ASN A O 1
ATOM 1335 N N . PRO A 1 181 ? -0.620 4.440 18.002 1.00 85.12 181 PRO A N 1
ATOM 1336 C CA . PRO A 1 181 ? -1.909 3.998 18.548 1.00 85.12 181 PRO A CA 1
ATOM 1337 C C . PRO A 1 181 ? -3.136 4.440 17.743 1.00 85.12 181 PRO A C 1
ATOM 1339 O O . PRO A 1 181 ? -4.150 3.738 17.708 1.00 85.12 181 PRO A O 1
ATOM 1342 N N . GLU A 1 182 ? -3.065 5.599 17.079 1.00 84.81 182 GLU A N 1
ATOM 1343 C CA . GLU A 1 182 ? -4.132 6.055 16.185 1.00 84.81 182 GLU A CA 1
ATOM 1344 C C . GLU A 1 182 ? -4.233 5.152 14.957 1.00 84.81 182 GLU A C 1
ATOM 1346 O O . GLU A 1 182 ? -5.326 4.720 14.589 1.00 84.81 182 GLU A O 1
ATOM 1351 N N . VAL A 1 183 ? -3.089 4.831 14.351 1.00 89.12 183 VAL A N 1
ATOM 1352 C CA . VAL A 1 183 ? -2.998 3.952 13.184 1.00 89.12 183 VAL A CA 1
ATOM 1353 C C . VAL A 1 183 ? -3.453 2.544 13.551 1.00 89.12 183 VAL A C 1
ATOM 1355 O O . VAL A 1 183 ? -4.312 1.993 12.865 1.00 89.12 183 VAL A O 1
ATOM 1358 N N . HIS A 1 184 ? -2.989 2.007 14.684 1.00 88.69 184 HIS A N 1
ATOM 1359 C CA . HIS A 1 184 ? -3.420 0.707 15.200 1.00 88.69 184 HIS A CA 1
ATOM 1360 C C . HIS A 1 184 ? -4.944 0.624 15.327 1.00 88.69 184 HIS A C 1
ATOM 1362 O O . HIS A 1 184 ? -5.564 -0.363 14.928 1.00 88.69 184 HIS A O 1
ATOM 1368 N N . ARG A 1 185 ? -5.578 1.682 15.852 1.00 85.06 185 ARG A N 1
ATOM 1369 C CA . ARG A 1 185 ? -7.033 1.731 16.030 1.00 85.06 185 ARG A CA 1
ATOM 1370 C C . ARG A 1 185 ? -7.781 1.722 14.702 1.00 85.06 185 ARG A C 1
ATOM 1372 O O . ARG A 1 185 ? -8.795 1.035 14.592 1.00 85.06 185 ARG A O 1
ATOM 1379 N N . ILE A 1 186 ? -7.306 2.476 13.710 1.00 86.75 186 ILE A N 1
ATOM 1380 C CA . ILE A 1 186 ? -7.895 2.474 12.363 1.00 86.75 186 ILE A CA 1
ATOM 1381 C C . ILE A 1 186 ? -7.764 1.082 11.753 1.00 86.75 186 ILE A C 1
ATOM 1383 O O . ILE A 1 186 ? -8.763 0.510 11.331 1.00 86.75 186 ILE A O 1
ATOM 1387 N N . LEU A 1 187 ? -6.555 0.520 11.766 1.00 89.62 187 LEU A N 1
ATOM 1388 C CA . LEU A 1 187 ? -6.276 -0.799 11.212 1.00 89.62 187 LEU A CA 1
ATOM 1389 C C . LEU A 1 187 ? -7.112 -1.885 11.886 1.00 89.62 187 LEU A C 1
ATOM 1391 O O . LEU A 1 187 ? -7.653 -2.743 11.202 1.00 89.62 187 LEU A O 1
ATOM 1395 N N . SER A 1 188 ? -7.291 -1.812 13.207 1.00 84.81 188 SER A N 1
ATOM 1396 C CA . SER A 1 188 ? -8.121 -2.763 13.956 1.00 84.81 188 SER A CA 1
ATOM 1397 C C . SER A 1 188 ? -9.584 -2.702 13.522 1.00 84.81 188 SER A C 1
ATOM 1399 O O . SER A 1 188 ? -10.263 -3.724 13.472 1.00 84.81 188 SER A O 1
ATOM 1401 N N . ARG A 1 189 ? -10.085 -1.506 13.190 1.00 82.81 189 ARG A N 1
ATOM 1402 C CA . ARG A 1 189 ? -11.447 -1.333 12.674 1.00 82.81 189 ARG A CA 1
ATOM 1403 C C . ARG A 1 189 ? -11.587 -1.850 11.255 1.00 82.81 189 ARG A C 1
ATOM 1405 O O . ARG A 1 189 ? -12.547 -2.560 10.997 1.00 82.81 189 ARG A O 1
ATOM 1412 N N . LEU A 1 190 ? -10.633 -1.519 10.387 1.00 86.62 190 LEU A N 1
ATOM 1413 C CA . LEU A 1 190 ? -10.580 -2.014 9.014 1.00 86.62 190 LEU A CA 1
ATOM 1414 C C . LEU A 1 190 ? -10.528 -3.551 9.004 1.00 86.62 190 LEU A C 1
ATOM 1416 O O . LEU A 1 190 ? -11.381 -4.197 8.408 1.00 86.62 190 LEU A O 1
ATOM 1420 N N . ALA A 1 191 ? -9.613 -4.156 9.761 1.00 85.75 191 ALA A N 1
ATOM 1421 C CA . ALA A 1 191 ? -9.530 -5.609 9.901 1.00 85.75 191 ALA A CA 1
ATOM 1422 C C . ALA A 1 191 ? -10.817 -6.218 10.483 1.00 85.75 191 ALA A C 1
ATOM 1424 O O . ALA A 1 191 ? -11.286 -7.243 10.001 1.00 85.75 191 ALA A O 1
ATOM 1425 N N . GLY A 1 192 ? -11.430 -5.560 11.473 1.00 78.25 192 GLY A N 1
ATOM 1426 C CA . GLY A 1 192 ? -12.681 -6.005 12.090 1.00 78.25 192 GLY A CA 1
ATOM 1427 C C . GLY A 1 192 ? -13.900 -6.012 11.161 1.00 78.25 192 GLY A C 1
ATOM 1428 O O . GLY A 1 192 ? -14.925 -6.564 11.546 1.00 78.25 192 GLY A O 1
ATOM 1429 N N . VAL A 1 193 ? -13.803 -5.407 9.974 1.00 76.75 193 VAL A N 1
ATOM 1430 C CA . VAL A 1 193 ? -14.846 -5.430 8.932 1.00 76.75 193 VAL A CA 1
ATOM 1431 C C . VAL A 1 193 ? -14.344 -6.057 7.630 1.00 76.75 193 VAL A C 1
ATOM 1433 O O . VAL A 1 193 ? -14.954 -5.898 6.581 1.00 76.75 193 VAL A O 1
ATOM 1436 N N . GLY A 1 194 ? -13.216 -6.766 7.700 1.00 79.38 194 GLY A N 1
ATOM 1437 C CA . GLY A 1 194 ? -12.659 -7.508 6.577 1.00 79.38 194 GLY A CA 1
ATOM 1438 C C . GLY A 1 194 ? -11.898 -6.667 5.550 1.00 79.38 194 GLY A C 1
ATOM 1439 O O . GLY A 1 194 ? -11.626 -7.146 4.463 1.00 79.38 194 GLY A O 1
ATOM 1440 N N . VAL A 1 195 ? -11.505 -5.433 5.866 1.00 84.00 195 VAL A N 1
ATOM 1441 C CA . VAL A 1 195 ? -10.788 -4.543 4.925 1.00 84.00 195 VAL A CA 1
ATOM 1442 C C . VAL A 1 195 ? -9.362 -4.225 5.382 1.00 84.00 195 VAL A C 1
ATOM 1444 O O . VAL A 1 195 ? -8.767 -3.214 5.006 1.00 84.00 195 VAL A O 1
ATOM 1447 N N . GLY A 1 196 ? -8.812 -5.071 6.255 1.00 86.94 196 GLY A N 1
ATOM 1448 C CA . GLY A 1 196 ? -7.432 -4.964 6.724 1.00 86.94 196 GLY A CA 1
ATOM 1449 C C . GLY A 1 196 ? -6.415 -5.126 5.585 1.00 86.94 196 GLY A C 1
ATOM 1450 O O . GLY A 1 196 ? -6.733 -5.727 4.561 1.00 86.94 196 GLY A O 1
ATOM 1451 N N . PRO A 1 197 ? -5.195 -4.583 5.735 1.00 89.25 197 PRO A N 1
ATOM 1452 C CA . PRO A 1 197 ? -4.135 -4.789 4.758 1.00 89.25 197 PRO A CA 1
ATOM 1453 C C . PRO A 1 197 ? -3.692 -6.251 4.763 1.00 89.25 197 PRO A C 1
ATOM 1455 O O . PRO A 1 197 ? -3.502 -6.847 5.827 1.00 89.25 197 PRO A O 1
ATOM 1458 N N . ALA A 1 198 ? -3.440 -6.797 3.576 1.00 86.12 198 ALA A N 1
ATOM 1459 C CA . ALA A 1 198 ? -2.882 -8.133 3.408 1.00 86.12 198 ALA A CA 1
ATOM 1460 C C . ALA A 1 198 ? -1.519 -8.270 4.104 1.00 86.12 198 ALA A C 1
ATOM 1462 O O . ALA A 1 198 ? -1.186 -9.350 4.584 1.00 86.12 198 ALA A O 1
ATOM 1463 N N . TRP A 1 199 ? -0.734 -7.187 4.149 1.00 86.12 199 TRP A N 1
ATOM 1464 C CA . TRP A 1 199 ? 0.598 -7.161 4.752 1.00 86.12 199 TRP A CA 1
ATOM 1465 C C . TRP A 1 199 ? 0.872 -5.876 5.531 1.00 86.12 199 TRP A C 1
ATOM 1467 O O . TRP A 1 199 ? 0.493 -4.783 5.106 1.00 86.12 199 TRP A O 1
ATOM 1477 N N . ILE A 1 200 ? 1.610 -6.025 6.635 1.00 86.75 200 ILE A N 1
ATOM 1478 C CA . ILE A 1 200 ? 2.104 -4.933 7.479 1.00 86.75 200 ILE A CA 1
ATOM 1479 C C . ILE A 1 200 ? 3.603 -5.142 7.701 1.00 86.75 200 ILE A C 1
ATOM 1481 O O . ILE A 1 200 ? 4.014 -6.013 8.462 1.00 86.75 200 ILE A O 1
ATOM 1485 N N . GLY A 1 201 ? 4.427 -4.351 7.019 1.00 83.25 201 GLY A N 1
ATOM 1486 C CA . GLY A 1 201 ? 5.859 -4.258 7.287 1.00 83.25 201 GLY A CA 1
ATOM 1487 C C . GLY A 1 201 ? 6.113 -3.239 8.390 1.00 83.25 201 GLY A C 1
ATOM 1488 O O . GLY A 1 201 ? 5.641 -2.115 8.293 1.00 83.25 201 GLY A O 1
ATOM 1489 N N . MET A 1 202 ? 6.848 -3.614 9.431 1.00 82.69 202 MET A N 1
ATOM 1490 C CA . MET A 1 202 ? 7.133 -2.757 10.586 1.00 82.69 202 MET A CA 1
ATOM 1491 C C . MET A 1 202 ? 8.618 -2.411 10.635 1.00 82.69 202 MET A C 1
ATOM 1493 O O . MET A 1 202 ? 9.463 -3.292 10.466 1.00 82.69 202 MET A O 1
ATOM 1497 N N . ASN A 1 203 ? 8.942 -1.149 10.903 1.00 80.75 203 ASN A N 1
ATOM 1498 C CA . ASN A 1 203 ? 10.295 -0.749 11.254 1.00 80.75 203 ASN A CA 1
ATOM 1499 C C . ASN A 1 203 ? 10.523 -1.001 12.757 1.00 80.75 203 ASN A C 1
ATOM 1501 O O . ASN A 1 203 ? 9.889 -0.322 13.570 1.00 80.75 203 ASN A O 1
ATOM 1505 N N . PRO A 1 204 ? 11.430 -1.923 13.134 1.00 78.44 204 PRO A N 1
ATOM 1506 C CA . PRO A 1 204 ? 11.670 -2.258 14.534 1.00 78.44 204 PRO A CA 1
ATOM 1507 C C . PRO A 1 204 ? 12.227 -1.090 15.357 1.00 78.44 204 PRO A C 1
ATOM 1509 O O . PRO A 1 204 ? 12.042 -1.070 16.568 1.00 78.44 204 PRO A O 1
ATOM 1512 N N . ASP A 1 205 ? 12.873 -0.115 14.714 1.00 80.75 205 ASP A N 1
ATOM 1513 C CA . ASP A 1 205 ? 13.591 0.964 15.397 1.00 80.75 205 ASP A CA 1
ATOM 1514 C C . ASP A 1 205 ? 12.711 2.177 15.721 1.00 80.75 205 ASP A C 1
ATOM 1516 O O . ASP A 1 205 ? 13.164 3.081 16.410 1.00 80.75 205 ASP A O 1
ATOM 1520 N N . ASN A 1 206 ? 11.512 2.291 15.134 1.00 80.50 206 ASN A N 1
ATOM 1521 C CA . ASN A 1 206 ? 10.677 3.489 15.316 1.00 80.50 206 ASN A CA 1
ATOM 1522 C C . ASN A 1 206 ? 9.164 3.280 15.135 1.00 80.50 206 ASN A C 1
ATOM 1524 O O . ASN A 1 206 ? 8.401 4.256 15.150 1.00 80.50 206 ASN A O 1
ATOM 1528 N N . GLY A 1 207 ? 8.719 2.046 14.890 1.00 83.12 207 GLY A N 1
ATOM 1529 C CA . GLY A 1 207 ? 7.305 1.701 14.755 1.00 83.12 207 GLY A CA 1
ATOM 1530 C C . GLY A 1 207 ? 6.602 2.292 13.526 1.00 83.12 207 GLY A C 1
ATOM 1531 O O . GLY A 1 207 ? 5.376 2.201 13.431 1.00 83.12 207 GLY A O 1
ATOM 1532 N N . LYS A 1 208 ? 7.335 2.900 12.576 1.00 87.19 208 LYS A N 1
ATOM 1533 C CA . LYS A 1 208 ? 6.777 3.255 11.260 1.00 87.19 208 LYS A CA 1
ATOM 1534 C C . LYS A 1 208 ? 6.422 1.984 10.507 1.00 87.19 208 LYS A C 1
ATOM 1536 O O . LYS A 1 208 ? 7.095 0.962 10.652 1.00 87.19 208 LYS A O 1
ATOM 1541 N N . ALA A 1 209 ? 5.384 2.052 9.687 1.00 87.75 209 ALA A N 1
ATOM 1542 C CA . ALA A 1 209 ? 4.853 0.868 9.037 1.00 87.75 209 ALA A CA 1
ATOM 1543 C C . ALA A 1 209 ? 4.618 1.079 7.551 1.00 87.75 209 ALA A C 1
ATOM 1545 O O . ALA A 1 209 ? 4.356 2.182 7.090 1.00 87.75 209 ALA A O 1
ATOM 1546 N N . GLN A 1 210 ? 4.630 -0.015 6.813 1.00 87.44 210 GLN A N 1
ATOM 1547 C CA . GLN A 1 210 ? 4.185 -0.070 5.442 1.00 87.44 210 GLN A CA 1
ATOM 1548 C C . GLN A 1 210 ? 3.047 -1.068 5.323 1.00 87.44 210 GLN A C 1
ATOM 1550 O O . GLN A 1 210 ? 3.138 -2.195 5.803 1.00 87.44 210 GLN A O 1
ATOM 1555 N N . LEU A 1 211 ? 1.978 -0.647 4.668 1.00 89.38 211 LEU A N 1
ATOM 1556 C CA . LEU A 1 211 ? 0.741 -1.399 4.555 1.00 89.38 211 LEU A CA 1
ATOM 1557 C C . LEU A 1 2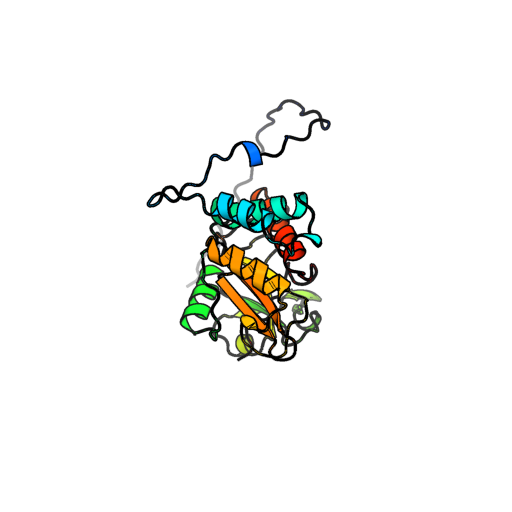11 ? 0.503 -1.731 3.090 1.00 89.38 211 LEU A C 1
ATOM 1559 O O . LEU A 1 211 ? 0.663 -0.860 2.232 1.00 89.38 211 LEU A O 1
ATOM 1563 N N . ILE A 1 212 ? 0.120 -2.972 2.805 1.00 89.56 212 ILE A N 1
ATOM 1564 C CA . ILE A 1 212 ? -0.170 -3.416 1.441 1.00 89.56 212 ILE A CA 1
ATOM 1565 C C . ILE A 1 212 ? -1.526 -4.100 1.412 1.00 89.56 212 ILE A C 1
ATOM 1567 O O . ILE A 1 212 ? -1.740 -5.094 2.104 1.00 89.56 212 ILE A O 1
ATOM 1571 N N . TRP A 1 213 ? -2.414 -3.592 0.564 1.00 90.94 213 TRP A N 1
ATOM 1572 C CA . TRP A 1 213 ? -3.627 -4.288 0.153 1.00 90.94 213 TRP A CA 1
ATOM 1573 C C . TRP A 1 213 ? -3.379 -4.928 -1.205 1.00 90.94 213 TRP A C 1
ATOM 1575 O O . TRP A 1 213 ? -2.931 -4.248 -2.129 1.00 90.94 213 TRP A O 1
ATOM 1585 N N . LEU A 1 214 ? -3.664 -6.224 -1.321 1.00 90.31 214 LEU A N 1
ATOM 1586 C CA . LEU A 1 214 ? -3.813 -6.871 -2.623 1.00 90.31 214 LEU A CA 1
ATOM 1587 C C . LEU A 1 214 ? -5.151 -6.431 -3.199 1.00 90.31 214 LEU A C 1
ATOM 1589 O O . LEU A 1 214 ? -6.126 -6.402 -2.457 1.00 90.31 214 LEU A O 1
ATOM 1593 N N . ILE A 1 215 ? -5.181 -6.079 -4.477 1.00 90.69 215 ILE A N 1
ATOM 1594 C CA . ILE A 1 215 ? -6.404 -5.715 -5.194 1.00 90.69 215 ILE A CA 1
ATOM 1595 C C . ILE A 1 215 ? -6.469 -6.475 -6.512 1.00 90.69 215 ILE A C 1
ATOM 1597 O O . ILE A 1 215 ? -5.430 -6.877 -7.043 1.00 90.69 215 ILE A O 1
ATOM 1601 N N . GLU A 1 216 ? -7.664 -6.611 -7.067 1.00 88.31 216 GLU A N 1
ATOM 1602 C CA . GLU A 1 216 ? -7.829 -7.009 -8.459 1.00 88.31 216 GLU A CA 1
ATOM 1603 C C . GLU A 1 216 ? -7.011 -6.070 -9.361 1.00 88.31 216 GLU A C 1
ATOM 1605 O O . GLU A 1 216 ? -7.073 -4.843 -9.191 1.00 88.31 216 GLU A O 1
ATOM 1610 N N . PRO A 1 217 ? -6.191 -6.609 -10.282 1.00 89.44 217 PRO A N 1
ATOM 1611 C CA . PRO A 1 217 ? -5.342 -5.782 -11.119 1.00 89.44 217 PRO A CA 1
ATOM 1612 C C . PRO A 1 217 ? -6.140 -4.766 -11.939 1.00 89.44 217 PRO A C 1
ATOM 1614 O O . PRO A 1 217 ? -7.038 -5.111 -12.706 1.00 89.44 217 PRO A O 1
ATOM 1617 N N . VAL A 1 218 ? -5.771 -3.493 -11.815 1.00 89.56 218 VAL A N 1
ATOM 1618 C CA . VAL A 1 218 ? -6.342 -2.396 -12.595 1.00 89.56 218 VAL A CA 1
ATOM 1619 C C . VAL A 1 218 ? -5.361 -1.917 -13.654 1.00 89.56 218 VAL A C 1
ATOM 1621 O O . VAL A 1 218 ? -4.157 -1.769 -13.417 1.00 89.56 218 VAL A O 1
ATOM 1624 N N . HIS A 1 219 ? -5.909 -1.629 -14.830 1.00 89.62 219 HIS A N 1
ATOM 1625 C CA . HIS A 1 219 ? -5.170 -1.166 -15.994 1.00 89.62 219 HIS A CA 1
ATOM 1626 C C . HIS A 1 219 ? -5.555 0.271 -16.337 1.00 89.62 219 HIS A C 1
ATOM 1628 O O . HIS A 1 219 ? -6.710 0.687 -16.179 1.00 89.62 219 HIS A O 1
ATOM 1634 N N . ALA A 1 220 ? -4.572 1.032 -16.803 1.00 88.31 220 ALA A N 1
ATOM 1635 C CA . ALA A 1 220 ? -4.816 2.320 -17.427 1.00 88.31 220 ALA A CA 1
ATOM 1636 C C . ALA A 1 220 ? -4.963 2.169 -18.948 1.00 88.31 220 ALA A C 1
ATOM 1638 O O . ALA A 1 220 ? -4.482 1.194 -19.527 1.00 88.31 220 ALA A O 1
ATOM 1639 N N . ASP A 1 221 ? -5.602 3.142 -19.587 1.00 86.12 221 ASP A N 1
ATOM 1640 C CA . ASP A 1 221 ? -5.616 3.277 -21.039 1.00 86.12 221 ASP A CA 1
ATOM 1641 C C . ASP A 1 221 ? -4.266 3.804 -21.574 1.00 86.12 221 ASP A C 1
ATOM 1643 O O . ASP A 1 221 ? -3.295 3.997 -20.831 1.00 86.12 221 ASP A O 1
ATOM 1647 N N . GLY A 1 222 ? -4.190 4.043 -22.888 1.00 81.75 222 GLY A N 1
ATOM 1648 C CA . GLY A 1 222 ? -2.981 4.546 -23.551 1.00 81.75 222 GLY A CA 1
ATOM 1649 C C . GLY A 1 222 ? -2.479 5.900 -23.028 1.00 81.75 222 GLY A C 1
ATOM 1650 O O . GLY A 1 222 ? -1.303 6.209 -23.202 1.00 81.75 222 GLY A O 1
ATOM 1651 N N . SER A 1 223 ? -3.326 6.680 -22.348 1.00 81.69 223 SER A N 1
ATOM 1652 C CA . SER A 1 223 ? -2.958 7.945 -21.700 1.00 81.69 223 SER A CA 1
ATOM 1653 C C . SER A 1 223 ? -2.414 7.767 -20.275 1.00 81.69 223 SER A C 1
ATOM 1655 O O . SER A 1 223 ? -1.936 8.727 -19.670 1.00 81.69 223 SER A O 1
ATOM 1657 N N . GLY A 1 224 ? -2.449 6.547 -19.727 1.00 77.75 224 GLY A N 1
ATOM 1658 C CA . GLY A 1 224 ? -2.067 6.283 -18.340 1.00 77.75 224 GLY A CA 1
ATOM 1659 C C . GLY A 1 224 ? -3.160 6.639 -17.326 1.00 77.75 224 GLY A C 1
ATOM 1660 O O . GLY A 1 224 ? -2.869 6.775 -16.133 1.00 77.75 224 GLY A O 1
ATOM 1661 N N . ASP A 1 225 ? -4.417 6.752 -17.768 1.00 85.25 225 ASP A N 1
ATOM 1662 C CA . ASP A 1 225 ? -5.568 6.938 -16.887 1.00 85.25 225 ASP A CA 1
ATOM 1663 C C . ASP A 1 225 ? -6.709 5.958 -17.196 1.00 85.25 225 ASP A C 1
ATOM 1665 O O . ASP A 1 225 ? -6.732 5.294 -18.219 1.00 85.25 225 ASP A O 1
ATOM 1669 N N . SER A 1 226 ? -7.635 5.780 -16.262 1.00 86.56 226 SER A N 1
ATOM 1670 C CA . SER A 1 226 ? -8.893 5.050 -16.470 1.00 86.56 226 SER A CA 1
ATOM 1671 C C . SER A 1 226 ? -9.820 5.338 -15.288 1.00 86.56 226 SER A C 1
ATOM 1673 O O . SER A 1 226 ? -9.331 5.740 -14.227 1.00 86.56 226 SER A O 1
ATOM 1675 N N . PRO A 1 227 ? -11.146 5.130 -15.398 1.00 87.75 227 PRO A N 1
ATOM 1676 C CA . PRO A 1 227 ? -12.043 5.259 -14.248 1.00 87.75 227 PRO A CA 1
ATOM 1677 C C . PRO A 1 227 ? -11.565 4.455 -13.027 1.00 87.75 227 PRO A C 1
ATOM 1679 O O . PRO A 1 227 ? -11.498 4.996 -11.925 1.00 87.75 227 PRO A O 1
ATOM 1682 N N . ASN A 1 228 ? -11.116 3.215 -13.241 1.00 85.06 228 ASN A N 1
ATOM 1683 C CA . ASN A 1 228 ? -10.605 2.347 -12.178 1.00 85.06 228 ASN A CA 1
ATOM 1684 C C . ASN A 1 228 ? -9.266 2.844 -11.620 1.00 85.06 228 ASN A C 1
ATOM 1686 O O . ASN A 1 228 ? -9.040 2.783 -10.414 1.00 85.06 228 ASN A O 1
ATOM 1690 N N . MET A 1 229 ? -8.392 3.400 -12.464 1.00 86.44 229 MET A N 1
ATOM 1691 C CA . MET A 1 229 ? -7.135 4.000 -12.016 1.00 86.44 229 MET A CA 1
ATOM 1692 C C . MET A 1 229 ? -7.371 5.282 -11.199 1.00 86.44 229 MET A C 1
ATOM 1694 O O . MET A 1 229 ? -6.677 5.526 -10.211 1.00 86.44 229 MET A O 1
ATOM 1698 N N . ARG A 1 230 ? -8.375 6.093 -11.554 1.00 87.88 230 ARG A N 1
ATOM 1699 C CA . ARG A 1 230 ? -8.790 7.258 -10.755 1.00 87.88 230 ARG A CA 1
ATOM 1700 C C . ARG A 1 230 ? -9.382 6.838 -9.417 1.00 87.88 230 ARG A C 1
ATOM 1702 O O . ARG A 1 230 ? -9.025 7.428 -8.398 1.00 87.88 230 ARG A O 1
ATOM 1709 N N . LEU A 1 231 ? -10.221 5.802 -9.414 1.00 86.62 231 LEU A N 1
ATOM 1710 C CA . LEU A 1 231 ? -10.769 5.222 -8.191 1.00 86.62 231 LEU A CA 1
ATOM 1711 C C . LEU A 1 231 ? -9.651 4.709 -7.278 1.00 86.62 231 LEU A C 1
ATOM 1713 O O . LEU A 1 231 ? -9.607 5.068 -6.106 1.00 86.62 231 LEU A O 1
ATOM 1717 N N . LEU A 1 232 ? -8.691 3.964 -7.831 1.00 87.94 232 LEU A N 1
ATOM 1718 C CA . LEU A 1 232 ? -7.511 3.493 -7.111 1.00 87.94 232 LEU A CA 1
ATOM 1719 C C . LEU A 1 232 ? -6.737 4.651 -6.463 1.00 87.94 232 LEU A C 1
ATOM 1721 O O . LEU A 1 232 ? -6.438 4.605 -5.269 1.00 87.94 232 LEU A O 1
ATOM 1725 N N . LYS A 1 233 ? -6.427 5.699 -7.240 1.00 86.38 233 LYS A N 1
ATOM 1726 C CA . LYS A 1 233 ? -5.711 6.892 -6.756 1.00 86.38 233 LYS A CA 1
ATOM 1727 C C . LYS A 1 233 ? -6.485 7.585 -5.628 1.00 86.38 233 LYS A C 1
ATOM 1729 O O . LYS A 1 233 ? -5.883 7.964 -4.623 1.00 86.38 233 LYS A O 1
ATOM 1734 N N . ALA A 1 234 ? -7.804 7.733 -5.770 1.00 86.12 234 ALA A N 1
ATOM 1735 C CA . ALA A 1 234 ? -8.664 8.337 -4.755 1.00 86.12 234 ALA A CA 1
ATOM 1736 C C . ALA A 1 234 ? -8.688 7.503 -3.463 1.00 86.12 234 ALA A C 1
ATOM 1738 O O . ALA A 1 234 ? -8.428 8.040 -2.385 1.00 86.12 234 ALA A O 1
ATOM 1739 N N . THR A 1 235 ? -8.898 6.189 -3.571 1.00 88.50 235 THR A N 1
ATOM 1740 C CA . THR A 1 235 ? -8.883 5.252 -2.437 1.00 88.50 235 THR A CA 1
ATOM 1741 C C . THR A 1 235 ? -7.534 5.269 -1.718 1.00 88.50 235 THR A C 1
ATOM 1743 O O . THR A 1 235 ? -7.486 5.444 -0.499 1.00 88.50 235 THR A O 1
ATOM 1746 N N . GLY A 1 236 ? -6.426 5.176 -2.461 1.00 87.50 236 GLY A N 1
ATOM 1747 C CA . GLY A 1 236 ? -5.072 5.243 -1.907 1.00 87.50 236 GLY A CA 1
ATOM 1748 C C . GLY A 1 236 ? -4.790 6.564 -1.186 1.00 87.50 236 GLY A C 1
ATOM 1749 O O . GLY A 1 236 ? -4.244 6.562 -0.083 1.00 87.50 236 GLY A O 1
ATOM 1750 N N . LYS A 1 237 ? -5.230 7.697 -1.750 1.00 85.38 237 LYS A N 1
ATOM 1751 C CA . LYS A 1 237 ? -5.099 9.021 -1.122 1.00 85.38 237 LYS A CA 1
ATOM 1752 C C . LYS A 1 237 ? -5.895 9.125 0.178 1.00 85.38 237 LYS A C 1
ATOM 1754 O O . LYS A 1 237 ? -5.389 9.677 1.158 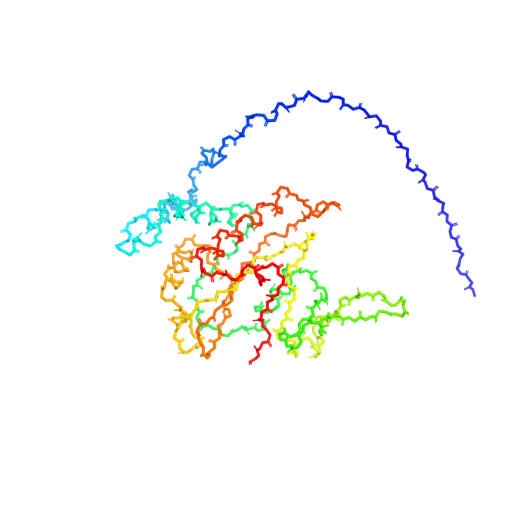1.00 85.38 237 LYS A O 1
ATOM 1759 N N . THR A 1 238 ? -7.118 8.603 0.207 1.00 86.88 238 THR A N 1
ATOM 1760 C CA . THR A 1 238 ? -7.967 8.622 1.405 1.00 86.88 238 THR A CA 1
ATOM 1761 C C . THR A 1 238 ? -7.384 7.749 2.511 1.00 86.88 238 THR A C 1
ATOM 1763 O O . THR A 1 238 ? -7.259 8.210 3.648 1.00 86.88 238 THR A O 1
ATOM 1766 N N . LEU A 1 239 ? -6.941 6.531 2.179 1.00 88.94 239 LEU A N 1
ATOM 1767 C CA . LEU A 1 239 ? -6.241 5.650 3.116 1.00 88.94 239 LEU A CA 1
ATOM 1768 C C . LEU A 1 239 ? -4.961 6.296 3.645 1.00 88.94 239 LEU A C 1
ATOM 1770 O O . LEU A 1 239 ? -4.770 6.364 4.858 1.00 88.94 239 LEU A O 1
ATOM 1774 N N . GLY A 1 240 ? -4.119 6.824 2.753 1.00 87.56 240 GLY A N 1
ATOM 1775 C CA . GLY A 1 240 ? -2.897 7.536 3.118 1.00 87.56 240 GLY A CA 1
ATOM 1776 C C . GLY A 1 240 ? -3.189 8.686 4.079 1.00 87.56 240 GLY A C 1
ATOM 1777 O O . GLY A 1 240 ? -2.635 8.739 5.171 1.00 87.56 240 GLY A O 1
ATOM 1778 N N . THR A 1 241 ? -4.152 9.545 3.753 1.00 86.06 241 THR A N 1
ATOM 1779 C CA . THR A 1 241 ? -4.552 10.660 4.628 1.00 86.06 241 THR A CA 1
ATOM 1780 C C . THR A 1 241 ? -5.011 10.172 6.005 1.00 86.06 241 THR A C 1
ATOM 1782 O O . THR A 1 241 ? -4.602 10.712 7.034 1.00 86.06 241 THR A O 1
ATOM 1785 N N . ALA A 1 242 ? -5.838 9.124 6.047 1.00 85.56 242 ALA A N 1
ATOM 1786 C CA . ALA A 1 242 ? -6.366 8.585 7.292 1.00 85.56 242 ALA A CA 1
ATOM 1787 C C . ALA A 1 242 ? -5.284 7.948 8.177 1.00 85.56 242 ALA A C 1
ATOM 1789 O O . ALA A 1 242 ? -5.372 8.056 9.403 1.00 85.56 242 ALA A O 1
ATOM 1790 N N . LEU A 1 243 ? -4.298 7.289 7.567 1.00 88.94 243 LEU A N 1
ATOM 1791 C CA . LEU A 1 243 ? -3.258 6.509 8.240 1.00 88.94 243 LEU A CA 1
ATOM 1792 C C . LEU A 1 243 ? -1.974 7.318 8.494 1.00 88.94 243 LEU A C 1
ATOM 1794 O O . LEU A 1 243 ? -1.102 6.851 9.216 1.00 88.94 243 LEU A O 1
ATOM 1798 N N . GLY A 1 244 ? -1.867 8.542 7.968 1.00 83.50 244 GLY A N 1
ATOM 1799 C CA . GLY A 1 244 ? -0.641 9.342 8.046 1.00 83.50 244 GLY A CA 1
ATOM 1800 C C . GLY A 1 244 ? 0.432 8.869 7.073 1.00 83.50 244 GLY A C 1
ATOM 1801 O O . GLY A 1 244 ? 1.597 8.783 7.441 1.00 83.50 244 GLY A O 1
ATOM 1802 N N . GLY A 1 245 ? 0.010 8.498 5.869 1.00 76.88 245 GLY A N 1
ATOM 1803 C CA . GLY A 1 245 ? 0.869 8.023 4.804 1.00 76.88 245 GLY A CA 1
ATOM 1804 C C . GLY A 1 245 ? 1.679 9.137 4.140 1.00 76.88 245 GLY A C 1
ATOM 1805 O O . GLY A 1 245 ? 1.162 10.241 3.955 1.00 76.88 245 GLY A O 1
ATOM 1806 N N . ASP A 1 246 ? 2.908 8.829 3.728 1.00 70.06 246 ASP A N 1
ATOM 1807 C CA . ASP A 1 246 ? 3.726 9.694 2.876 1.00 70.06 246 ASP A CA 1
ATOM 1808 C C . ASP A 1 246 ? 3.254 9.598 1.405 1.00 70.06 246 ASP A C 1
ATOM 1810 O O . ASP A 1 246 ? 3.362 8.531 0.779 1.00 70.06 246 ASP A O 1
ATOM 1814 N N . PRO A 1 247 ? 2.740 10.694 0.808 1.00 61.91 247 PRO A N 1
ATOM 1815 C CA . PRO A 1 247 ? 2.291 10.699 -0.581 1.00 61.91 247 PRO A CA 1
ATOM 1816 C C . PRO A 1 247 ? 3.418 10.446 -1.596 1.00 61.91 247 PRO A C 1
ATOM 1818 O O . PRO A 1 247 ? 3.128 9.986 -2.701 1.00 61.91 247 PRO A O 1
ATOM 1821 N N . ALA A 1 248 ? 4.686 10.701 -1.251 1.00 57.62 248 ALA A N 1
ATOM 1822 C CA . ALA A 1 248 ? 5.821 10.456 -2.143 1.00 57.62 248 ALA A CA 1
ATOM 1823 C C . ALA A 1 248 ? 6.123 8.956 -2.320 1.00 57.62 248 ALA A C 1
ATOM 1825 O O . ALA A 1 248 ? 6.605 8.542 -3.376 1.00 57.62 248 ALA A O 1
ATOM 1826 N N . PHE A 1 249 ? 5.818 8.136 -1.310 1.00 52.19 249 PHE A N 1
ATOM 1827 C CA . PHE A 1 249 ? 6.131 6.703 -1.296 1.00 52.19 249 PHE A CA 1
ATOM 1828 C C . PHE A 1 249 ? 4.945 5.812 -1.666 1.00 52.19 249 PHE A C 1
ATOM 1830 O O . PHE A 1 249 ? 5.144 4.796 -2.336 1.00 52.19 249 PHE A O 1
ATOM 1837 N N . ALA A 1 250 ? 3.718 6.227 -1.332 1.00 52.72 250 ALA A N 1
ATOM 1838 C CA . ALA A 1 250 ? 2.492 5.462 -1.584 1.00 52.72 250 ALA A CA 1
ATOM 1839 C C . ALA A 1 250 ? 2.267 5.089 -3.066 1.00 52.72 250 ALA A C 1
ATOM 1841 O O . ALA A 1 250 ? 1.555 4.136 -3.375 1.00 52.72 250 ALA A O 1
ATOM 1842 N N . CYS A 1 251 ? 2.880 5.827 -3.998 1.00 49.00 251 CYS A N 1
ATOM 1843 C CA . CYS A 1 251 ? 2.671 5.634 -5.431 1.00 49.00 251 CYS A CA 1
ATOM 1844 C C . CYS A 1 251 ? 3.742 4.803 -6.143 1.00 49.00 251 CYS A C 1
ATOM 1846 O O . CYS A 1 251 ? 3.500 4.443 -7.296 1.00 49.00 251 CYS A O 1
ATOM 1848 N N . VAL A 1 252 ? 4.907 4.515 -5.538 1.00 54.59 252 VAL A N 1
ATOM 1849 C CA . VAL A 1 252 ? 6.023 3.925 -6.309 1.00 54.59 252 VAL A CA 1
ATOM 1850 C C . VAL A 1 252 ? 6.842 2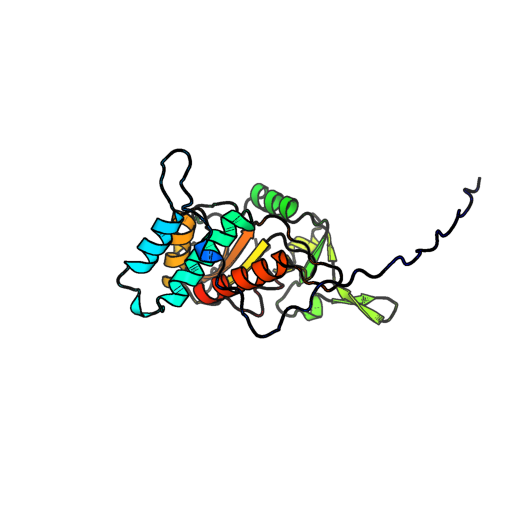.874 -5.563 1.00 54.59 252 VAL A C 1
ATOM 1852 O O . VAL A 1 252 ? 7.133 1.858 -6.177 1.00 54.59 252 VAL A O 1
ATOM 1855 N N . TRP A 1 253 ? 7.221 3.050 -4.290 1.00 58.00 253 TRP A N 1
ATOM 1856 C CA . TRP A 1 253 ? 8.261 2.219 -3.652 1.00 58.00 253 TRP A CA 1
ATOM 1857 C C . TRP A 1 253 ? 7.797 1.534 -2.364 1.00 58.00 253 TRP A C 1
ATOM 1859 O O . TRP A 1 253 ? 7.216 2.163 -1.488 1.00 58.00 253 TRP A O 1
ATOM 1869 N N . SER A 1 254 ? 8.129 0.247 -2.224 1.00 57.88 254 SER A N 1
ATOM 1870 C CA . SER A 1 254 ? 7.833 -0.574 -1.041 1.00 57.88 254 SER A CA 1
ATOM 1871 C C . SER A 1 254 ? 9.100 -1.139 -0.390 1.00 57.88 254 SER A C 1
ATOM 1873 O O . SER A 1 254 ? 10.051 -1.481 -1.093 1.00 57.88 254 SER A O 1
ATOM 1875 N N . THR A 1 255 ? 9.100 -1.277 0.934 1.00 57.97 255 THR A N 1
ATOM 1876 C CA . THR A 1 255 ? 10.184 -1.837 1.748 1.00 57.97 255 THR A CA 1
ATOM 1877 C C . THR A 1 255 ? 9.779 -3.229 2.237 1.00 57.97 255 THR A C 1
ATOM 1879 O O . THR A 1 255 ? 9.342 -3.396 3.370 1.00 57.97 255 THR A O 1
ATOM 1882 N N . LEU A 1 256 ? 9.881 -4.246 1.375 1.00 54.56 256 LEU A N 1
ATOM 1883 C CA . LEU A 1 256 ? 9.356 -5.592 1.675 1.00 54.56 256 LEU A CA 1
ATOM 1884 C C . LEU A 1 256 ? 10.430 -6.672 1.922 1.00 54.56 256 LEU A C 1
ATOM 1886 O O . LEU A 1 256 ? 10.128 -7.791 2.351 1.00 54.56 256 LEU A O 1
ATOM 1890 N N . TRP A 1 257 ? 11.693 -6.375 1.614 1.00 48.06 257 TRP A N 1
ATOM 1891 C CA . TRP A 1 257 ? 12.713 -7.417 1.429 1.00 48.06 257 TRP A CA 1
ATOM 1892 C C . TRP A 1 257 ? 13.831 -7.450 2.470 1.00 48.06 257 TRP A C 1
ATOM 1894 O O . TRP A 1 257 ? 14.805 -8.176 2.274 1.00 48.06 257 TRP A O 1
ATOM 1904 N N . ARG A 1 258 ? 13.691 -6.758 3.608 1.00 40.62 258 ARG A N 1
ATOM 1905 C CA . ARG A 1 258 ? 14.567 -7.047 4.754 1.00 40.62 258 ARG A CA 1
ATOM 1906 C C . ARG A 1 258 ? 14.198 -8.413 5.351 1.00 40.62 258 ARG A C 1
ATOM 1908 O O . ARG A 1 258 ? 13.018 -8.712 5.544 1.00 40.62 258 ARG A O 1
ATOM 1915 N N . ARG A 1 259 ? 15.218 -9.251 5.545 1.00 35.62 259 ARG A N 1
ATOM 1916 C CA . ARG A 1 259 ? 15.187 -10.380 6.480 1.00 35.62 259 ARG A CA 1
ATOM 1917 C C . ARG A 1 259 ? 15.463 -9.857 7.879 1.00 35.62 259 ARG A C 1
ATOM 1919 O O . ARG A 1 259 ? 16.255 -8.889 7.963 1.00 35.62 259 ARG A O 1
#

Foldseek 3Di:
DDDDDDDDDDDDDDDDDDDDDDDDPPDDDPDPPVVDPADADPVHRDRLLVVLLVVLVPDPVVPVDDNVLSVLLSVLLCCCCPPFVWFADDFWLDAQDPVNVVVLCVLLVDQKWQFALDPPCVRQWDADPVRDIDGDIDGPPDPVRLSGQKTWSADLFKHQKFKFFQPDFFAQAFGLNRANPQLSVSQNSSNSSRNHFPDWGADNGTGTIMGMIGTDMDGADPVSHDPSNVSSVSSSVSNNVSRVGDPVDRHTIDRRNDD

Secondary structure (DSSP, 8-state):
-PPPP-----PPPP-----PPPPPTT-PPP-GGGGS-----TTT---HHHHHHHHHHH-TTGGGS-HHHHHHHHHHHHHHHHTT-PPP---------HHHHHHHHHHHT-SEEEEESSS-GGGGEEE-TTS-EEE-EEETT-TTGGG-SEEE--BTTEEEEEEEEE-----SSSSGGGS-HHHHHHHHHHHTTT---SEEEE-TTT--EEEEEEEEEEE--TTS--HHHHHHHHHHHHHHHHHTB-TTTTTTEE-----

Sequence (259 aa):
MSIPASGPDVPYRDTDHASGPAIDPGTAPGSTADQLGPVLDPFTGFDPLAALSGRLASSASSRFRSPEQRSALADAARLLVENLGAVPTSLQSCGATDAERSRLITHLGKAAFQGCPTRDFKAAWRKNAEGETMPKMYRVGHPSLHRMQYVALTHAQYAAVIVVDVDRHGTDGGRVADINPEVHRILSRLAGVGVGPAWIGMNPDNGKAQLIWLIEPVHADGSGDSPNMRLLKATGKTLGTALGGDPAFACVWSTLWRR

pLDDT: mean 70.8, std 21.21, range [26.09, 94.0]

InterPro domains:
  IPR004322 Plasmid replicase, bacterial [PF03090] (137-250)

Radius of gyration: 22.1 Å; chains: 1; bounding box: 52×47×68 Å